Protein AF-A0A957EAT5-F1 (afdb_monomer_lite)

Radius of gyration: 66.75 Å; chains: 1; bounding box: 142×29×190 Å

pLDDT: mean 85.0, std 12.87, range [43.09, 97.81]

Structure (mmCIF, N/CA/C/O backbone):
data_AF-A0A957EAT5-F1
#
_entry.id   AF-A0A957EAT5-F1
#
loop_
_atom_site.group_PDB
_atom_site.id
_atom_site.type_symbol
_atom_site.label_atom_id
_atom_site.label_alt_id
_atom_site.label_comp_id
_atom_site.label_asym_id
_atom_site.label_entity_id
_atom_site.label_seq_id
_atom_site.pdbx_PDB_ins_code
_atom_site.Cartn_x
_atom_site.Cartn_y
_atom_site.Cartn_z
_atom_site.occupancy
_atom_site.B_iso_or_equiv
_atom_site.auth_seq_id
_atom_site.auth_comp_id
_atom_site.auth_asym_id
_atom_site.auth_atom_id
_atom_site.pdbx_PDB_model_num
ATOM 1 N N . ALA A 1 1 ? -13.184 10.583 6.176 1.00 50.91 1 ALA A N 1
ATOM 2 C CA . ALA A 1 1 ? -14.150 9.581 6.669 1.00 50.91 1 ALA A CA 1
ATOM 3 C C . ALA A 1 1 ? -13.451 8.361 7.277 1.00 50.91 1 ALA A C 1
ATOM 5 O O . ALA A 1 1 ? -13.970 7.839 8.249 1.00 50.91 1 ALA A O 1
ATOM 6 N N . SER A 1 2 ? -12.285 7.921 6.774 1.00 58.91 2 SER A N 1
ATOM 7 C CA . SER A 1 2 ? -11.583 6.717 7.265 1.00 58.91 2 SER A CA 1
ATOM 8 C C . SER A 1 2 ? -11.061 6.817 8.706 1.00 58.91 2 SER A C 1
ATOM 10 O O . SER A 1 2 ? -11.237 5.872 9.465 1.00 58.91 2 SER A O 1
ATOM 12 N N . THR A 1 3 ? -10.557 7.980 9.132 1.00 63.91 3 THR A N 1
ATOM 13 C CA . THR A 1 3 ? -10.068 8.183 10.513 1.00 63.91 3 THR A CA 1
ATOM 14 C C . THR A 1 3 ? -11.179 8.258 11.563 1.00 63.91 3 THR A C 1
ATOM 16 O O . THR A 1 3 ? -10.95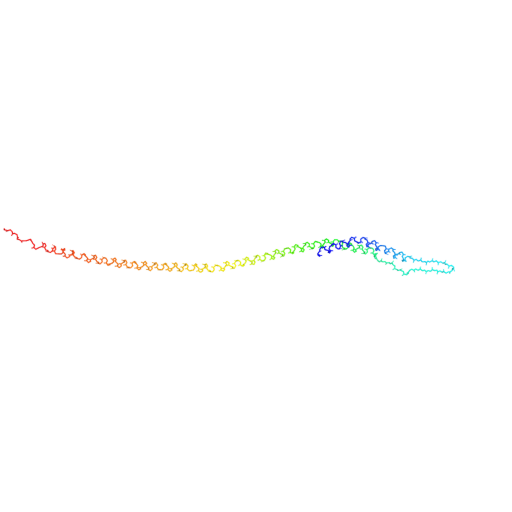0 8.009 12.739 1.00 63.91 3 THR A O 1
ATOM 19 N N . GLN A 1 4 ? -12.413 8.564 11.152 1.00 81.19 4 GLN A N 1
ATOM 20 C CA . GLN A 1 4 ? -13.515 8.816 12.087 1.00 81.19 4 GLN A CA 1
ATOM 21 C C . GLN A 1 4 ? -13.991 7.547 12.795 1.00 81.19 4 GLN A C 1
ATOM 23 O O . GLN A 1 4 ? -14.514 7.640 13.901 1.00 81.19 4 GLN A O 1
ATOM 28 N N . VAL A 1 5 ? -13.834 6.373 12.177 1.00 87.69 5 VAL A N 1
ATOM 29 C CA . VAL A 1 5 ? -14.325 5.109 12.743 1.00 87.69 5 VAL A CA 1
ATOM 30 C C . VAL A 1 5 ? -13.460 4.645 13.925 1.00 87.69 5 VAL A C 1
ATOM 32 O O . VAL A 1 5 ? -14.041 4.443 14.993 1.00 87.69 5 VAL A O 1
ATOM 35 N N . PRO A 1 6 ? -12.116 4.540 13.810 1.00 89.94 6 PRO A N 1
ATOM 36 C CA . PRO A 1 6 ? -11.252 4.264 14.961 1.00 89.94 6 PRO A CA 1
ATOM 37 C C . PRO A 1 6 ? -11.458 5.252 16.114 1.00 89.94 6 PRO A C 1
ATOM 39 O O . PRO A 1 6 ? -11.622 4.833 17.255 1.00 89.94 6 PRO A O 1
ATOM 42 N N . ASP A 1 7 ? -11.534 6.549 15.809 1.00 91.81 7 ASP A N 1
ATOM 43 C CA . ASP A 1 7 ? -11.658 7.601 16.825 1.00 91.81 7 ASP A CA 1
ATOM 44 C C . ASP A 1 7 ? -13.028 7.569 17.531 1.00 91.81 7 ASP A C 1
ATOM 46 O O . ASP A 1 7 ? -13.130 7.792 18.741 1.00 91.81 7 ASP A O 1
ATOM 50 N N . SER A 1 8 ? -14.098 7.239 16.799 1.00 91.31 8 SER A N 1
ATOM 51 C CA . SER A 1 8 ? -15.430 7.045 17.389 1.00 91.31 8 SER A CA 1
ATOM 52 C C . SER A 1 8 ? -15.466 5.817 18.297 1.00 91.31 8 SER A C 1
ATOM 54 O O . SER A 1 8 ? -16.044 5.876 19.378 1.00 91.31 8 SER A O 1
ATOM 56 N N . LEU A 1 9 ? -14.829 4.713 17.890 1.00 90.25 9 LEU A N 1
ATOM 57 C CA . LEU A 1 9 ? -14.715 3.506 18.715 1.00 90.25 9 LEU A CA 1
ATOM 58 C C . LEU A 1 9 ? -13.910 3.764 19.990 1.00 90.25 9 LEU A C 1
ATOM 60 O O . LEU A 1 9 ? -14.307 3.300 21.052 1.00 90.25 9 LEU A O 1
ATOM 64 N N . GLU A 1 10 ? -12.832 4.540 19.909 1.00 91.31 10 GLU A N 1
ATOM 65 C CA . GLU A 1 10 ? -12.035 4.935 21.072 1.00 91.31 10 GLU A CA 1
ATOM 66 C C . GLU A 1 10 ? -12.831 5.836 22.030 1.00 91.31 10 GLU A C 1
ATOM 68 O O . GLU A 1 10 ? -12.801 5.644 23.243 1.00 91.31 10 GLU A O 1
ATOM 73 N N . THR A 1 11 ? -13.635 6.754 21.489 1.00 92.88 11 THR A N 1
ATOM 74 C CA . THR A 1 11 ? -14.557 7.576 22.291 1.00 92.88 11 THR A CA 1
ATOM 75 C C . THR A 1 11 ? -15.590 6.713 23.020 1.00 92.88 11 THR A C 1
ATOM 77 O O . THR A 1 11 ? -15.883 6.943 24.192 1.00 92.88 11 THR A O 1
ATOM 80 N N . ILE A 1 12 ? -16.130 5.691 22.350 1.00 91.00 12 ILE A N 1
ATOM 81 C CA . ILE A 1 12 ? -17.057 4.739 22.972 1.00 91.00 12 ILE A CA 1
ATOM 82 C C . ILE A 1 12 ? -16.325 3.903 24.037 1.00 91.00 12 ILE A C 1
ATOM 84 O O . ILE A 1 12 ? -16.860 3.740 25.130 1.00 91.00 12 ILE A O 1
ATOM 88 N N . GLN A 1 13 ? -15.092 3.445 23.779 1.00 91.25 13 GLN A N 1
ATOM 89 C CA . GLN A 1 13 ? -14.245 2.735 24.756 1.00 91.25 13 GLN A CA 1
ATOM 90 C C . GLN A 1 13 ? -14.019 3.542 26.030 1.00 91.25 13 GLN A C 1
ATOM 92 O O . GLN A 1 13 ? -14.169 3.020 27.131 1.00 91.25 13 GLN A O 1
ATOM 97 N N . GLN A 1 14 ? -13.751 4.837 25.895 1.00 93.06 14 GLN A N 1
ATOM 98 C CA . GLN A 1 14 ? -13.593 5.734 27.038 1.00 93.06 14 GLN A CA 1
ATOM 99 C C . GLN A 1 14 ? -14.880 5.888 27.865 1.00 93.06 14 GLN A C 1
ATOM 101 O O . GLN A 1 14 ? -14.805 6.214 29.049 1.00 93.06 14 GLN A O 1
ATOM 106 N N . ALA A 1 15 ? -16.052 5.633 27.276 1.00 94.44 15 ALA A N 1
ATOM 107 C CA . ALA A 1 15 ? -17.332 5.680 27.975 1.00 94.44 15 ALA A CA 1
ATOM 108 C C . ALA A 1 15 ? -17.686 4.369 28.706 1.00 94.44 15 ALA A C 1
ATOM 110 O O . ALA A 1 15 ? -18.513 4.405 29.620 1.00 94.44 15 ALA A O 1
ATOM 111 N N . PHE A 1 16 ? -17.067 3.229 28.365 1.00 94.19 16 PHE A N 1
ATOM 112 C CA . PHE A 1 16 ? -17.391 1.929 28.975 1.00 94.19 16 PHE A CA 1
ATOM 113 C C . PHE A 1 16 ? -17.262 1.893 30.499 1.00 94.19 16 PHE A C 1
ATOM 115 O O . PHE A 1 16 ? -18.202 1.417 31.128 1.00 94.19 16 PHE A O 1
ATOM 122 N N . PRO A 1 17 ? -16.211 2.455 31.127 1.00 93.81 17 PRO A N 1
ATOM 123 C CA . PRO A 1 17 ? -16.122 2.478 32.587 1.00 93.81 17 PRO A CA 1
ATOM 124 C C . PRO A 1 17 ? -17.298 3.204 33.254 1.00 93.81 17 PRO A C 1
ATOM 126 O O . PRO A 1 17 ? -17.720 2.846 34.349 1.00 93.81 17 PRO A O 1
ATOM 129 N N . SER A 1 18 ? -17.849 4.238 32.606 1.00 96.06 18 SER A N 1
ATOM 130 C CA . SER A 1 18 ? -19.054 4.918 33.096 1.00 96.06 18 SER A CA 1
ATOM 131 C C . SER A 1 18 ? -20.313 4.079 32.877 1.00 96.06 18 SER A C 1
ATOM 133 O O . SER A 1 18 ? -21.189 4.066 33.738 1.00 96.06 18 SER A O 1
ATOM 135 N N . LEU A 1 19 ? -20.408 3.365 31.753 1.00 95.75 19 LEU A N 1
ATOM 136 C CA . LEU A 1 19 ? -21.523 2.456 31.475 1.00 95.75 19 LEU A CA 1
ATOM 137 C C . LEU A 1 19 ? -21.540 1.262 32.440 1.00 95.75 19 LEU A C 1
ATOM 139 O O . LEU A 1 19 ? -22.608 0.922 32.938 1.00 95.75 19 LEU A O 1
ATOM 143 N N . GLU A 1 20 ? -20.378 0.686 32.753 1.00 96.44 20 GLU A N 1
ATOM 144 C CA . GLU A 1 20 ? -20.203 -0.380 33.750 1.00 96.44 20 GLU A CA 1
ATOM 145 C C . GLU A 1 20 ? -20.696 0.077 35.129 1.00 96.44 20 GLU A C 1
ATOM 147 O O . GLU A 1 20 ? -21.504 -0.598 35.761 1.00 96.44 20 GLU A O 1
ATOM 152 N N . GLN A 1 21 ? -20.303 1.279 35.568 1.00 96.31 21 GLN A N 1
ATOM 153 C CA . GLN A 1 21 ? -20.770 1.845 36.840 1.00 96.31 21 GLN A CA 1
ATOM 154 C C . GLN A 1 21 ? -22.291 2.025 36.879 1.00 96.31 21 GLN A C 1
ATOM 156 O O . GLN A 1 21 ? -22.931 1.701 37.880 1.00 96.31 21 GLN A O 1
ATOM 161 N N . VAL A 1 22 ? -22.884 2.543 35.800 1.00 97.44 22 VAL A N 1
ATOM 162 C CA . VAL A 1 22 ? -24.342 2.711 35.704 1.00 97.44 22 VAL A CA 1
ATOM 163 C C . VAL A 1 22 ? -25.045 1.355 35.738 1.00 97.44 22 VAL A C 1
ATOM 165 O O . VAL A 1 22 ? -26.044 1.209 36.442 1.00 97.44 22 VAL A O 1
ATOM 168 N N . ALA A 1 23 ? -24.514 0.364 35.026 1.00 96.94 23 ALA A N 1
ATOM 169 C CA . ALA A 1 23 ? -25.029 -0.996 35.041 1.00 96.94 23 ALA A CA 1
ATOM 170 C C . ALA A 1 23 ? -24.984 -1.604 36.454 1.00 96.94 23 ALA A C 1
ATOM 172 O O . ALA A 1 23 ? -26.001 -2.113 36.921 1.00 96.94 23 ALA A O 1
ATOM 173 N N . GLY A 1 24 ? -23.892 -1.407 37.198 1.00 97.12 24 GLY A N 1
ATOM 174 C CA . GLY A 1 24 ? -23.764 -1.912 38.570 1.00 97.12 24 GLY A CA 1
ATOM 175 C C . GLY A 1 24 ? -24.736 -1.249 39.552 1.00 97.12 24 GLY A C 1
ATOM 176 O O . GLY A 1 24 ? -25.254 -1.890 40.473 1.00 97.12 24 GLY A O 1
ATOM 177 N N . VAL A 1 25 ? -25.060 0.033 39.340 1.00 97.62 25 VAL A N 1
ATOM 178 C CA . VAL A 1 25 ? -26.125 0.722 40.093 1.00 97.62 25 VAL A CA 1
ATOM 179 C C . VAL A 1 25 ? -27.496 0.117 39.782 1.00 97.62 25 VAL A C 1
ATOM 181 O O . VAL A 1 25 ? -28.313 -0.033 40.695 1.00 97.62 25 VAL A O 1
ATOM 184 N N . ILE A 1 26 ? -27.759 -0.252 38.525 1.00 96.81 26 ILE A N 1
ATOM 185 C CA . ILE A 1 26 ? -29.004 -0.923 38.125 1.00 96.81 26 ILE A CA 1
ATOM 186 C C . ILE A 1 26 ? -29.096 -2.301 38.788 1.00 96.81 26 ILE A C 1
ATOM 188 O O . ILE A 1 26 ? -30.105 -2.570 39.440 1.00 96.81 26 ILE A O 1
ATOM 192 N N . ASP A 1 27 ? -28.043 -3.120 38.717 1.00 96.94 27 ASP A N 1
ATOM 193 C CA . ASP A 1 27 ? -27.965 -4.430 39.382 1.00 96.94 27 ASP A CA 1
ATOM 194 C C . ASP A 1 27 ? -28.244 -4.320 40.885 1.00 96.94 27 ASP A C 1
ATOM 196 O O . ASP A 1 27 ? -29.085 -5.034 41.441 1.00 96.94 27 ASP A O 1
ATOM 200 N N . SER A 1 28 ? -27.585 -3.366 41.545 1.00 96.44 28 SER A N 1
ATOM 201 C CA . SER A 1 28 ? -27.752 -3.111 42.979 1.00 96.44 28 SER A CA 1
ATOM 202 C C . SER A 1 28 ? -29.178 -2.675 43.320 1.00 96.44 28 SER A C 1
ATOM 204 O O . SER A 1 28 ? -29.745 -3.098 44.332 1.00 96.44 28 SER A O 1
ATOM 206 N N . THR A 1 29 ? -29.784 -1.842 42.469 1.00 96.25 29 THR A N 1
ATOM 207 C CA . THR A 1 29 ? -31.158 -1.364 42.652 1.00 96.25 29 THR A CA 1
ATOM 208 C C . THR A 1 29 ? -32.150 -2.508 42.485 1.00 96.25 29 THR A C 1
ATOM 210 O O . THR A 1 29 ? -32.980 -2.715 43.366 1.00 96.25 29 THR A O 1
ATOM 213 N N . LEU A 1 30 ? -32.045 -3.290 41.410 1.00 95.69 30 LEU A N 1
ATOM 214 C CA . LEU A 1 30 ? -32.929 -4.429 41.157 1.00 95.69 30 LEU A CA 1
ATOM 215 C C . LEU A 1 30 ? -32.799 -5.495 42.246 1.00 95.69 30 LEU A C 1
ATOM 217 O O . LEU A 1 30 ? -33.813 -5.986 42.733 1.00 95.69 30 LEU A O 1
ATOM 221 N N . THR A 1 31 ? -31.581 -5.760 42.723 1.00 95.69 31 THR A N 1
ATOM 222 C CA . THR A 1 31 ? -31.334 -6.654 43.864 1.00 95.69 31 THR A CA 1
ATOM 223 C C . THR A 1 31 ? -31.982 -6.131 45.148 1.00 95.69 31 THR A C 1
ATOM 225 O O . THR A 1 31 ? -32.616 -6.881 45.889 1.00 95.69 31 THR A O 1
ATOM 228 N N . THR A 1 32 ? -31.867 -4.830 45.425 1.00 95.12 32 THR A N 1
ATOM 229 C CA . THR A 1 32 ? -32.490 -4.211 46.607 1.00 95.12 32 THR A CA 1
ATOM 230 C C . THR A 1 32 ? -34.014 -4.283 46.534 1.00 95.12 32 THR A C 1
ATOM 232 O O . THR A 1 32 ? -34.664 -4.618 47.523 1.00 95.12 32 THR A O 1
ATOM 235 N N . LEU A 1 33 ? -34.588 -4.007 45.362 1.00 94.31 33 LEU A N 1
ATOM 236 C CA . LEU A 1 33 ? -36.030 -4.068 45.142 1.00 94.31 33 LEU A CA 1
ATOM 237 C C . LEU A 1 33 ? -36.562 -5.513 45.192 1.00 94.31 33 LEU A C 1
ATOM 239 O O . LEU A 1 33 ? -37.618 -5.738 45.774 1.00 94.31 33 LEU A O 1
ATOM 243 N N . ASN A 1 34 ? -35.818 -6.493 44.670 1.00 94.56 34 ASN A N 1
ATOM 244 C CA . ASN A 1 34 ? -36.113 -7.929 44.798 1.00 94.56 34 ASN A CA 1
ATOM 245 C C . ASN A 1 34 ? -36.154 -8.384 46.271 1.00 94.56 34 ASN A C 1
ATOM 247 O O . ASN A 1 34 ? -36.974 -9.207 46.677 1.00 94.56 34 ASN A O 1
ATOM 251 N N . ASN A 1 35 ? -35.284 -7.808 47.103 1.00 93.00 35 ASN A N 1
ATOM 252 C CA . ASN A 1 35 ? -35.214 -8.111 48.531 1.00 93.00 35 ASN A CA 1
ATOM 253 C C . ASN A 1 35 ? -36.249 -7.356 49.381 1.00 93.00 35 ASN A C 1
ATOM 255 O O . ASN A 1 35 ? -36.385 -7.654 50.570 1.00 93.00 35 ASN A O 1
ATOM 259 N N . PHE A 1 36 ? -36.993 -6.403 48.811 1.00 94.00 36 PHE A N 1
ATOM 260 C CA . PHE A 1 36 ? -38.017 -5.667 49.545 1.00 94.00 36 PHE A CA 1
ATOM 261 C C . PHE A 1 36 ? -39.194 -6.579 49.898 1.00 94.00 36 PHE A C 1
ATOM 263 O O . PHE A 1 36 ? -39.941 -7.030 49.027 1.00 94.00 36 PHE A O 1
ATOM 270 N N . ARG A 1 37 ? -39.386 -6.816 51.197 1.00 92.06 37 ARG A N 1
ATOM 271 C CA . ARG A 1 37 ? -40.519 -7.566 51.743 1.00 92.06 37 ARG A CA 1
ATOM 272 C C . ARG A 1 37 ? -41.016 -6.903 53.022 1.00 92.06 37 ARG A C 1
ATOM 274 O O . ARG A 1 37 ? -40.221 -6.530 53.881 1.00 92.06 37 ARG A O 1
ATOM 281 N N . ILE A 1 38 ? -42.332 -6.780 53.147 1.00 89.31 38 ILE A N 1
ATOM 282 C CA . ILE A 1 38 ? -43.033 -6.396 54.372 1.00 89.31 38 ILE A CA 1
ATOM 283 C C . ILE A 1 38 ? -43.696 -7.664 54.908 1.00 89.31 38 ILE A C 1
ATOM 285 O O . ILE A 1 38 ? -44.529 -8.248 54.215 1.00 89.31 38 ILE A O 1
ATOM 289 N N . ASP A 1 39 ? -43.328 -8.086 56.117 1.00 91.38 39 ASP A N 1
ATOM 290 C CA . ASP A 1 39 ? -43.975 -9.182 56.851 1.00 91.38 39 ASP A CA 1
ATOM 291 C C . ASP A 1 39 ? -44.225 -8.712 58.287 1.00 91.38 39 ASP A C 1
ATOM 293 O O . ASP A 1 39 ? -43.368 -8.832 59.159 1.00 91.38 39 ASP A O 1
ATOM 297 N N . GLU A 1 40 ? -45.378 -8.080 58.499 1.00 89.25 40 GLU A N 1
ATOM 298 C CA . GLU A 1 40 ? -45.730 -7.437 59.766 1.00 89.25 40 GLU A CA 1
ATOM 299 C C . GLU A 1 40 ? -47.115 -7.890 60.234 1.00 89.25 40 GLU A C 1
ATOM 301 O O . GLU A 1 40 ? -48.047 -8.041 59.438 1.00 89.25 40 GLU A O 1
ATOM 306 N N . ASN A 1 41 ? -47.276 -8.074 61.546 1.00 88.69 41 ASN A N 1
ATOM 307 C CA . ASN A 1 41 ? -48.578 -8.340 62.158 1.00 88.69 41 ASN A CA 1
ATOM 308 C C . ASN A 1 41 ? -49.071 -7.086 62.877 1.00 88.69 41 ASN A C 1
ATOM 310 O O . ASN A 1 41 ? -48.501 -6.670 63.887 1.00 88.69 41 ASN A O 1
ATOM 314 N N . ILE A 1 42 ? -50.152 -6.495 62.371 1.00 86.69 42 ILE A N 1
ATOM 315 C CA . ILE A 1 42 ? -50.737 -5.278 62.930 1.00 86.69 42 ILE A CA 1
ATOM 316 C C . ILE A 1 42 ? -52.208 -5.544 63.243 1.00 86.69 42 ILE A C 1
ATOM 318 O O . ILE A 1 42 ? -52.987 -5.907 62.365 1.00 86.69 42 ILE A O 1
ATOM 322 N N . LEU A 1 43 ? -52.603 -5.345 64.507 1.00 85.12 43 LEU A N 1
ATOM 323 C CA . LEU A 1 43 ? -53.990 -5.495 64.981 1.00 85.12 43 LEU A CA 1
ATOM 324 C C . LEU A 1 43 ? -54.618 -6.873 64.664 1.00 85.12 43 LEU A C 1
ATOM 326 O O . LEU A 1 43 ? -55.826 -6.977 64.465 1.00 85.12 43 LEU A O 1
ATOM 330 N N . GLY A 1 44 ? -53.808 -7.937 64.621 1.00 85.81 44 GLY A N 1
ATOM 331 C CA . GLY A 1 44 ? -54.262 -9.297 64.308 1.00 85.81 44 GLY A CA 1
ATOM 332 C C . GLY A 1 44 ? -54.366 -9.606 62.810 1.00 85.81 44 GLY A C 1
ATOM 333 O O . GLY A 1 44 ? -54.766 -10.712 62.450 1.00 85.81 44 GLY A O 1
ATOM 334 N N . LEU A 1 45 ? -53.985 -8.667 61.938 1.00 86.12 45 LEU A N 1
ATOM 335 C CA . LEU A 1 45 ? -53.869 -8.867 60.496 1.00 86.12 45 LEU A CA 1
ATOM 336 C C . LEU A 1 45 ? -52.395 -9.096 60.135 1.00 86.12 45 LEU A C 1
ATOM 338 O O . LEU A 1 45 ? -51.543 -8.266 60.447 1.00 86.12 45 LEU A O 1
ATOM 342 N N . ASN A 1 46 ? -52.100 -10.212 59.464 1.00 89.12 46 ASN A N 1
ATOM 343 C CA . ASN A 1 46 ? -50.780 -10.462 58.879 1.00 89.12 46 ASN A CA 1
ATOM 344 C C . ASN A 1 46 ? -50.708 -9.775 57.511 1.00 89.12 46 ASN A C 1
ATOM 346 O O . ASN A 1 46 ? -51.385 -10.202 56.573 1.00 89.12 46 ASN A O 1
ATOM 350 N N . LEU A 1 47 ? -49.895 -8.727 57.399 1.00 87.62 47 LEU A N 1
ATOM 351 C CA . LEU A 1 47 ? -49.606 -8.050 56.142 1.00 87.62 47 LEU A CA 1
ATOM 352 C C . LEU A 1 47 ? -48.327 -8.641 55.549 1.00 87.62 47 LEU A C 1
ATOM 354 O O . LEU A 1 47 ? -47.244 -8.451 56.097 1.00 87.62 47 LEU A O 1
ATOM 358 N N . LYS A 1 48 ? -48.471 -9.336 54.418 1.00 90.44 48 LYS A N 1
ATOM 359 C CA . LYS A 1 48 ? -47.356 -9.839 53.614 1.00 90.44 48 LYS A CA 1
ATOM 360 C C . LYS A 1 48 ? -47.393 -9.185 52.246 1.00 90.44 48 LYS A C 1
ATOM 362 O O . LYS A 1 48 ? -48.369 -9.360 51.518 1.00 90.44 48 LYS A O 1
ATOM 367 N N . TYR A 1 49 ? -46.363 -8.418 51.926 1.00 89.88 49 TYR A N 1
ATOM 368 C CA . TYR A 1 49 ? -46.261 -7.706 50.660 1.00 89.88 49 TYR A CA 1
ATOM 369 C C . TYR A 1 49 ? -44.820 -7.710 50.156 1.00 89.88 49 TYR A C 1
ATOM 371 O O . TYR A 1 49 ? -43.890 -7.467 50.923 1.00 89.88 49 TYR A O 1
ATOM 379 N N . ASP A 1 50 ? -44.648 -7.948 48.864 1.00 91.94 50 ASP A N 1
ATOM 380 C CA . ASP A 1 50 ? -43.397 -7.772 48.135 1.00 91.94 50 ASP A CA 1
ATOM 381 C C . ASP A 1 50 ? -43.666 -6.992 46.838 1.00 91.94 50 ASP A C 1
ATOM 383 O O . ASP A 1 50 ? -44.809 -6.653 46.524 1.00 91.94 50 ASP A O 1
ATOM 387 N N . LEU A 1 51 ? -42.608 -6.638 46.108 1.00 91.00 51 LEU A N 1
ATOM 388 C CA . LEU A 1 51 ? -42.731 -5.884 44.856 1.00 91.00 51 LEU A CA 1
ATOM 389 C C . LEU A 1 51 ? -42.985 -6.772 43.628 1.00 91.00 51 LEU A C 1
ATOM 391 O O . LEU A 1 51 ? -43.065 -6.241 42.522 1.00 91.00 51 LEU A O 1
ATOM 395 N N . GLY A 1 52 ? -43.084 -8.098 43.790 1.00 89.81 52 GLY A N 1
ATOM 396 C CA . GLY A 1 52 ? -43.203 -9.046 42.677 1.00 89.81 52 GLY A CA 1
ATOM 397 C C . GLY A 1 52 ? -42.022 -9.035 41.698 1.00 89.81 52 GLY A C 1
ATOM 398 O O . GLY A 1 52 ? -42.172 -9.466 40.557 1.00 89.81 52 GLY A O 1
ATOM 399 N N . ILE A 1 53 ? -40.871 -8.502 42.111 1.00 91.75 53 ILE A N 1
ATOM 400 C CA . ILE A 1 53 ? -39.634 -8.508 41.326 1.00 91.75 53 ILE A CA 1
ATOM 401 C C . ILE A 1 53 ? -38.937 -9.839 41.583 1.00 91.75 53 ILE A C 1
ATOM 403 O O . ILE A 1 53 ? -38.853 -10.260 42.732 1.00 91.75 53 ILE A O 1
ATOM 407 N N . ASP A 1 54 ? -38.451 -10.469 40.518 1.00 93.31 54 ASP A N 1
ATOM 408 C CA . ASP A 1 54 ? -37.637 -11.681 40.566 1.00 93.31 54 ASP A CA 1
ATOM 409 C C . ASP A 1 54 ? -36.343 -11.399 39.800 1.00 93.31 54 ASP A C 1
ATOM 411 O O . ASP A 1 54 ? -36.294 -11.472 38.571 1.00 93.31 54 ASP A O 1
ATOM 415 N N . TYR A 1 55 ? -35.336 -10.914 40.529 1.00 93.06 55 TYR A N 1
ATOM 416 C CA . TYR A 1 55 ? -34.040 -10.551 39.963 1.00 93.06 55 TYR A CA 1
ATOM 417 C C . TYR A 1 55 ? -32.972 -11.552 40.396 1.00 93.06 55 TYR A C 1
ATOM 419 O O . TYR A 1 55 ? -32.466 -11.465 41.516 1.00 93.06 55 TYR A O 1
ATOM 427 N N . ASP A 1 56 ? -32.644 -12.478 39.496 1.00 95.56 56 ASP A N 1
ATOM 428 C CA . ASP A 1 56 ? -31.604 -13.501 39.661 1.00 95.56 56 ASP A CA 1
ATOM 429 C C . ASP A 1 56 ? -30.866 -13.708 38.322 1.00 95.56 56 ASP A C 1
ATOM 431 O O . ASP A 1 56 ? -31.140 -14.662 37.587 1.00 95.56 56 ASP A O 1
ATOM 435 N N . PRO A 1 57 ? -30.022 -12.747 37.901 1.00 94.69 57 PRO A N 1
ATOM 436 C CA . PRO A 1 57 ? -29.315 -12.854 36.633 1.00 94.69 57 PRO A CA 1
ATOM 437 C C . PRO A 1 57 ? -28.194 -13.902 36.713 1.00 94.69 57 PRO A C 1
ATOM 439 O O . PRO A 1 57 ? -27.432 -13.936 37.676 1.00 94.69 57 PRO A O 1
ATOM 442 N N . GLU A 1 58 ? -28.027 -14.704 35.656 1.00 96.19 58 GLU A N 1
ATOM 443 C CA . GLU A 1 58 ? -26.880 -15.624 35.529 1.00 96.19 58 GLU A CA 1
ATOM 444 C C . GLU A 1 58 ? -25.548 -14.859 35.432 1.00 96.19 58 GLU A C 1
ATOM 446 O O . GLU A 1 58 ? -24.542 -15.269 36.009 1.00 96.19 58 GLU A O 1
ATOM 451 N N . VAL A 1 59 ? -25.561 -13.717 34.738 1.00 96.50 59 VAL A N 1
ATOM 452 C CA . VAL A 1 59 ? -24.443 -12.773 34.652 1.00 96.50 59 VAL A CA 1
ATOM 453 C C . VAL A 1 59 ? -24.971 -11.375 34.981 1.00 96.50 59 VAL A C 1
ATOM 455 O O . VAL A 1 59 ? -25.900 -10.920 34.307 1.00 96.50 59 VAL A O 1
ATOM 458 N N . PRO A 1 60 ? -24.407 -10.685 35.987 1.00 96.38 60 PRO A N 1
ATOM 459 C CA . PRO A 1 60 ? -24.739 -9.295 36.287 1.00 96.38 60 PRO A CA 1
ATOM 460 C C . PRO A 1 60 ? -24.602 -8.369 35.067 1.00 96.38 60 PRO A C 1
ATOM 462 O O . PRO A 1 60 ? -23.788 -8.603 34.161 1.00 96.38 60 PRO A O 1
ATOM 465 N N . PHE A 1 61 ? -25.421 -7.319 35.010 1.00 95.75 61 PHE A N 1
ATOM 466 C CA . PHE A 1 61 ? -25.430 -6.415 33.863 1.00 95.75 61 PHE A CA 1
ATOM 467 C C . PHE A 1 61 ? -24.109 -5.642 33.740 1.00 95.75 61 PHE A C 1
ATOM 469 O O . PHE A 1 61 ? -23.601 -5.484 32.629 1.00 95.75 61 PHE A O 1
ATOM 476 N N . ASP A 1 62 ? -23.514 -5.221 34.857 1.00 96.31 62 ASP A N 1
ATOM 477 C CA . ASP A 1 62 ? -22.186 -4.593 34.884 1.00 96.31 62 ASP A CA 1
ATOM 478 C C . ASP A 1 62 ? -21.094 -5.478 34.277 1.00 96.31 62 ASP A C 1
ATOM 480 O O . ASP A 1 62 ? -20.333 -5.020 33.421 1.00 96.31 62 ASP A O 1
ATOM 484 N N . GLN A 1 63 ? -21.080 -6.763 34.628 1.00 96.75 63 GLN A N 1
ATOM 485 C CA . GLN A 1 63 ? -20.146 -7.742 34.089 1.00 96.75 63 GLN A CA 1
ATOM 486 C C . GLN A 1 63 ? -20.336 -7.927 32.576 1.00 96.75 63 GLN A C 1
ATOM 488 O O . GLN A 1 63 ? -19.358 -7.953 31.832 1.00 96.75 63 GLN A O 1
ATOM 493 N N . SER A 1 64 ? -21.583 -7.957 32.098 1.00 96.19 64 SER A N 1
ATOM 494 C CA . SER A 1 64 ? -21.877 -8.029 30.658 1.00 96.19 64 SER A CA 1
ATOM 495 C C . SER A 1 64 ? -21.367 -6.794 29.898 1.00 96.19 64 SER A C 1
ATOM 497 O O . SER A 1 64 ? -20.845 -6.903 28.787 1.00 96.19 64 SER A O 1
ATOM 499 N N . VAL A 1 65 ? -21.502 -5.601 30.489 1.00 95.69 65 VAL A N 1
ATOM 500 C CA . VAL A 1 65 ? -20.995 -4.347 29.906 1.00 95.69 65 VAL A CA 1
ATOM 501 C C . VAL A 1 65 ? -19.470 -4.324 29.892 1.00 95.69 65 VAL A C 1
ATOM 503 O O . VAL A 1 65 ? -18.874 -3.894 28.902 1.00 95.69 65 VAL A O 1
ATOM 506 N N . LYS A 1 66 ? -18.835 -4.812 30.956 1.00 95.19 66 LYS A N 1
ATOM 507 C CA . LYS A 1 66 ? -17.382 -4.930 31.044 1.00 95.19 66 LYS A CA 1
ATOM 508 C C . LYS A 1 66 ? -16.821 -5.862 29.969 1.00 95.19 66 LYS A C 1
ATOM 510 O O . LYS A 1 66 ? -15.921 -5.459 29.238 1.00 95.19 66 LYS A O 1
ATOM 515 N N . GLU A 1 67 ? -17.393 -7.056 29.817 1.00 95.50 67 GLU A N 1
ATOM 516 C CA . GLU A 1 67 ? -16.985 -8.024 28.787 1.00 95.50 67 GLU A CA 1
ATOM 517 C C . GLU A 1 67 ? -17.134 -7.454 27.372 1.00 95.50 67 GLU A C 1
ATOM 519 O O . GLU A 1 67 ? -16.277 -7.662 26.511 1.00 95.50 67 GLU A O 1
ATOM 524 N N . LEU A 1 68 ? -18.193 -6.674 27.129 1.00 93.75 68 LEU A N 1
ATOM 525 C CA . LEU A 1 68 ? -18.360 -5.962 25.865 1.00 93.75 68 LEU A CA 1
ATOM 526 C C . LEU A 1 68 ? -17.257 -4.913 25.647 1.00 93.75 68 LEU A C 1
ATOM 528 O O . LEU A 1 68 ? -16.758 -4.787 24.531 1.00 93.75 68 LEU A O 1
ATOM 532 N N . GLY A 1 69 ? -16.873 -4.172 26.689 1.00 92.88 69 GLY A N 1
ATOM 533 C CA . GLY A 1 69 ? -15.788 -3.191 26.627 1.00 92.88 69 GLY A CA 1
ATOM 534 C C . GLY A 1 69 ? -14.438 -3.835 26.311 1.00 92.88 69 GLY A C 1
ATOM 535 O O . GLY A 1 69 ? -13.743 -3.386 25.400 1.00 92.88 69 GLY A O 1
ATOM 536 N N . GLU A 1 70 ? -14.112 -4.929 27.001 1.00 93.75 70 GLU A N 1
ATOM 537 C CA . GLU A 1 70 ? -12.904 -5.733 26.766 1.00 93.75 70 GLU A CA 1
ATOM 538 C C . GLU A 1 70 ? -12.877 -6.307 25.340 1.00 93.75 70 GLU A C 1
ATOM 540 O O . GLU A 1 70 ? -11.850 -6.268 24.667 1.00 93.75 70 GLU A O 1
ATOM 545 N N . GLY A 1 71 ? -14.021 -6.764 24.819 1.00 92.00 71 GLY A N 1
ATOM 546 C CA . GLY A 1 71 ? -14.129 -7.273 23.448 1.00 92.00 71 GLY A CA 1
ATOM 547 C C . GLY A 1 71 ? -13.871 -6.228 22.356 1.00 92.00 71 GLY A C 1
ATOM 548 O O . GLY A 1 71 ? -13.585 -6.588 21.211 1.00 92.00 71 GLY A O 1
ATOM 549 N N . LEU A 1 72 ? -13.965 -4.938 22.685 1.00 91.50 72 LEU A N 1
ATOM 550 C CA . LEU A 1 72 ? -13.668 -3.844 21.761 1.00 91.50 72 LEU A CA 1
ATOM 551 C C . LEU A 1 72 ? -12.224 -3.340 21.880 1.00 91.50 72 LEU A C 1
ATOM 553 O O . LEU A 1 72 ? -11.769 -2.594 21.005 1.00 91.50 72 LEU A O 1
ATOM 557 N N . GLU A 1 73 ? -11.494 -3.736 22.922 1.00 91.06 73 GLU A N 1
ATOM 558 C CA . GLU A 1 73 ? -10.111 -3.327 23.140 1.00 91.06 73 GLU A CA 1
ATOM 559 C C . GLU A 1 73 ? -9.229 -3.713 21.938 1.00 91.06 73 GLU A C 1
ATOM 561 O O . GLU A 1 73 ? -9.328 -4.797 21.363 1.00 91.06 73 GLU A O 1
ATOM 566 N N . GLY A 1 74 ? -8.387 -2.783 21.482 1.00 90.81 74 GLY A N 1
ATOM 567 C CA . GLY A 1 74 ? -7.483 -3.013 20.348 1.00 90.81 74 GLY A CA 1
ATOM 568 C C . GLY A 1 74 ? -8.130 -3.007 18.952 1.00 90.81 74 GLY A C 1
ATOM 569 O O . GLY A 1 74 ? -7.404 -2.965 17.951 1.00 90.81 74 GLY A O 1
ATOM 570 N N . LEU A 1 75 ? -9.465 -2.962 18.831 1.00 93.81 75 LEU A N 1
ATOM 571 C CA . LEU A 1 75 ? -10.129 -2.772 17.532 1.00 93.81 75 LEU A CA 1
ATOM 572 C C . LEU A 1 75 ? -9.753 -1.446 16.843 1.00 93.81 75 LEU A C 1
ATOM 574 O O . LEU A 1 75 ? -9.450 -1.494 15.649 1.00 93.81 75 LEU A O 1
ATOM 578 N N . PRO A 1 76 ? -9.713 -0.279 17.525 1.00 92.81 76 PRO A N 1
ATOM 579 C CA . PRO A 1 76 ? -9.323 0.982 16.892 1.00 92.81 76 PRO A CA 1
ATOM 580 C C . PRO A 1 76 ? -7.936 0.908 16.251 1.00 92.81 76 PRO A C 1
ATOM 582 O O . PRO A 1 76 ? -7.752 1.341 15.114 1.00 92.81 76 PRO A O 1
ATOM 585 N N . GLU A 1 77 ? -6.976 0.296 16.943 1.00 93.06 77 GLU A N 1
ATOM 586 C CA . GLU A 1 77 ? -5.604 0.149 16.454 1.00 93.06 77 GLU A CA 1
ATOM 587 C C . GLU A 1 77 ? -5.520 -0.807 15.258 1.00 93.06 77 GLU A C 1
ATOM 589 O O . GLU A 1 77 ? -4.842 -0.529 14.264 1.00 93.06 77 GLU A O 1
ATOM 594 N N . SER A 1 78 ? -6.285 -1.900 15.304 1.00 94.38 78 SER A N 1
ATOM 595 C CA . SER A 1 78 ? -6.412 -2.832 14.181 1.00 94.38 78 SER A CA 1
ATOM 596 C C . SER A 1 78 ? -6.970 -2.132 12.938 1.00 94.38 78 SER A C 1
ATOM 598 O O . SER A 1 78 ? -6.461 -2.320 11.832 1.00 94.38 78 SER A O 1
ATOM 600 N N . LEU A 1 79 ? -7.978 -1.270 13.109 1.00 93.81 79 LEU A N 1
ATOM 601 C CA . LEU A 1 79 ? -8.553 -0.486 12.016 1.00 93.81 79 LEU A CA 1
ATOM 602 C C . LEU A 1 79 ? -7.566 0.552 11.455 1.00 93.81 79 LEU A C 1
ATOM 604 O O . LEU A 1 79 ? -7.467 0.677 10.234 1.00 93.81 79 LEU A O 1
ATOM 608 N N . ARG A 1 80 ? -6.788 1.241 12.304 1.00 92.38 80 ARG A N 1
ATOM 609 C CA . ARG A 1 80 ? -5.714 2.155 11.857 1.00 92.38 80 ARG A CA 1
ATOM 610 C C . ARG A 1 80 ? -4.634 1.416 11.071 1.00 92.38 80 ARG A C 1
ATOM 612 O O . ARG A 1 80 ? -4.185 1.884 10.027 1.00 92.38 80 ARG A O 1
ATOM 619 N N . THR A 1 81 ? -4.262 0.225 11.526 1.00 94.00 81 THR A N 1
ATOM 620 C CA . THR A 1 81 ? -3.302 -0.636 10.827 1.00 94.00 81 THR A CA 1
ATOM 621 C C . THR A 1 81 ? -3.817 -1.036 9.439 1.00 94.00 81 THR A C 1
ATOM 623 O O . THR A 1 81 ? -3.083 -0.951 8.452 1.00 94.00 81 THR A O 1
ATOM 626 N N . ILE A 1 82 ? -5.094 -1.412 9.325 1.00 93.44 82 ILE A N 1
ATOM 627 C CA . ILE A 1 82 ? -5.726 -1.716 8.033 1.00 93.44 82 ILE A CA 1
ATOM 628 C C . ILE A 1 82 ? -5.724 -0.485 7.117 1.00 93.44 82 ILE A C 1
ATOM 630 O O . ILE A 1 82 ? -5.398 -0.609 5.936 1.00 93.44 82 ILE A O 1
ATOM 634 N N . GLU A 1 83 ? -6.031 0.704 7.641 1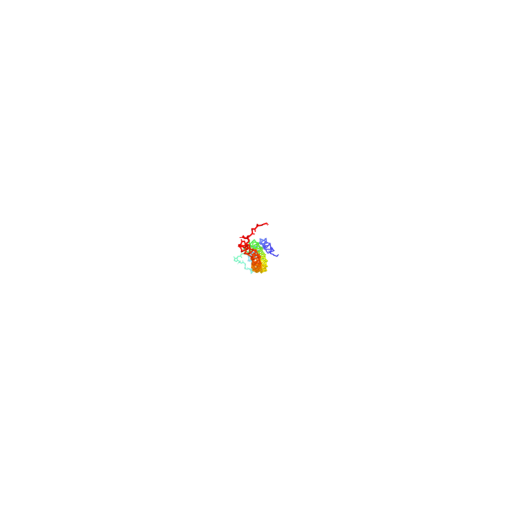.00 92.12 83 GLU A N 1
ATOM 635 C CA . GLU A 1 83 ? -5.976 1.955 6.876 1.00 92.12 83 GLU A CA 1
ATOM 636 C C . GLU A 1 83 ? -4.572 2.214 6.304 1.00 92.12 83 GLU A C 1
ATOM 638 O O . GLU A 1 83 ? -4.440 2.543 5.122 1.00 92.12 83 GLU A O 1
ATOM 643 N N . ILE A 1 84 ? -3.515 1.993 7.093 1.00 93.31 84 ILE A N 1
ATOM 644 C CA . ILE A 1 84 ? -2.125 2.107 6.628 1.00 93.31 84 ILE A CA 1
ATOM 645 C C . ILE A 1 84 ? -1.865 1.144 5.464 1.00 93.31 84 ILE A C 1
ATOM 647 O O . ILE A 1 84 ? -1.357 1.567 4.422 1.00 93.31 84 ILE A O 1
ATOM 651 N N . TYR A 1 85 ? -2.240 -0.130 5.601 1.00 94.75 85 TYR A N 1
ATOM 652 C CA . TYR A 1 85 ? -2.036 -1.119 4.539 1.00 94.75 85 TYR A CA 1
ATOM 653 C C . TYR A 1 85 ? -2.812 -0.789 3.263 1.00 94.75 85 TYR A C 1
ATOM 655 O O . TYR A 1 85 ? -2.264 -0.926 2.169 1.00 94.75 85 TYR A O 1
ATOM 663 N N . ILE A 1 86 ? -4.052 -0.309 3.384 1.00 95.00 86 ILE A N 1
ATOM 664 C CA . ILE A 1 86 ? -4.857 0.134 2.239 1.00 95.00 86 ILE A CA 1
ATOM 665 C C . ILE A 1 86 ? -4.180 1.313 1.534 1.00 95.00 86 ILE A C 1
ATOM 667 O O . ILE A 1 86 ? -4.072 1.316 0.308 1.00 95.00 86 ILE A O 1
ATOM 671 N N . ASN A 1 87 ? -3.674 2.292 2.285 1.00 95.06 87 ASN A N 1
ATOM 672 C CA . ASN A 1 87 ? -2.977 3.443 1.711 1.00 95.06 87 ASN A CA 1
ATOM 673 C C . ASN A 1 87 ? -1.688 3.032 0.983 1.00 95.06 87 ASN A C 1
ATOM 675 O O . ASN A 1 87 ? -1.432 3.498 -0.128 1.00 95.06 87 ASN A O 1
ATOM 679 N N . VAL A 1 88 ? -0.905 2.115 1.558 1.00 96.56 88 VAL A N 1
ATOM 680 C CA . VAL A 1 88 ? 0.289 1.556 0.902 1.00 96.56 88 VAL A CA 1
ATOM 681 C C . VAL A 1 88 ? -0.085 0.809 -0.379 1.00 96.56 88 VAL A C 1
ATOM 683 O O . VAL A 1 88 ? 0.538 1.026 -1.418 1.00 96.56 88 VAL A O 1
ATOM 686 N N . ALA A 1 89 ? -1.120 -0.032 -0.337 1.00 95.81 89 ALA A N 1
ATOM 687 C CA . ALA A 1 89 ? -1.593 -0.758 -1.511 1.00 95.81 89 ALA A CA 1
ATOM 688 C C . ALA A 1 89 ? -2.050 0.197 -2.626 1.00 95.81 89 ALA A C 1
ATOM 690 O O . ALA A 1 89 ? -1.661 0.013 -3.778 1.00 95.81 89 ALA A O 1
ATOM 691 N N . ASN A 1 90 ? -2.800 1.249 -2.288 1.00 96.56 90 ASN A N 1
ATOM 692 C CA . ASN A 1 90 ? -3.238 2.267 -3.245 1.00 96.56 90 ASN A CA 1
ATOM 693 C C . ASN A 1 90 ? -2.058 2.997 -3.898 1.00 96.56 90 ASN A C 1
ATOM 695 O O . ASN A 1 90 ? -2.036 3.143 -5.120 1.00 96.56 90 ASN A O 1
ATOM 699 N N . ASN A 1 91 ? -1.055 3.399 -3.113 1.00 96.88 91 ASN A N 1
ATOM 700 C CA . ASN A 1 91 ? 0.150 4.040 -3.643 1.00 96.88 91 ASN A CA 1
ATOM 701 C C . ASN A 1 91 ? 0.908 3.110 -4.600 1.00 96.88 91 ASN A C 1
ATOM 703 O O . ASN A 1 91 ? 1.277 3.522 -5.697 1.00 96.88 91 ASN A O 1
ATOM 707 N N . ASN A 1 92 ? 1.074 1.836 -4.232 1.00 96.44 92 ASN A N 1
ATOM 708 C CA . ASN A 1 92 ? 1.721 0.849 -5.097 1.00 96.44 92 ASN A CA 1
ATOM 709 C C . ASN A 1 92 ? 0.945 0.639 -6.405 1.00 96.44 92 ASN A C 1
ATOM 711 O O . ASN A 1 92 ? 1.549 0.580 -7.474 1.00 96.44 92 ASN A O 1
ATOM 715 N N . LEU A 1 93 ? -0.389 0.567 -6.347 1.00 97.44 93 LEU A N 1
ATOM 716 C CA . LEU A 1 93 ? -1.231 0.464 -7.544 1.00 97.44 93 LEU A CA 1
ATOM 717 C C . LEU A 1 93 ? -1.116 1.704 -8.437 1.00 97.44 93 LEU A C 1
ATOM 719 O O . LEU A 1 93 ? -1.107 1.576 -9.662 1.00 97.44 93 LEU A O 1
ATOM 723 N N . GLN A 1 94 ? -0.987 2.895 -7.851 1.00 97.44 94 GLN A N 1
ATOM 724 C CA . GLN A 1 94 ? -0.746 4.123 -8.603 1.00 97.44 94 GLN A CA 1
ATOM 725 C C . GLN A 1 94 ? 0.617 4.095 -9.307 1.00 97.44 94 GLN A C 1
ATOM 727 O O . GLN A 1 94 ? 0.686 4.443 -10.487 1.00 97.44 94 GLN A O 1
ATOM 732 N N . THR A 1 95 ? 1.675 3.637 -8.630 1.00 97.50 95 THR A N 1
ATOM 733 C CA . THR A 1 95 ? 3.002 3.444 -9.236 1.00 97.50 95 THR A CA 1
ATOM 734 C C . THR A 1 95 ? 2.942 2.452 -10.392 1.00 97.50 95 THR A C 1
ATOM 736 O O . THR A 1 95 ? 3.341 2.796 -11.499 1.00 97.50 95 THR A O 1
ATOM 739 N N . VAL A 1 96 ? 2.345 1.274 -10.188 1.00 96.31 96 VAL A N 1
ATOM 740 C CA . VAL A 1 96 ? 2.177 0.267 -11.250 1.00 96.31 96 VAL A CA 1
ATOM 741 C C . VAL A 1 96 ? 1.395 0.838 -12.435 1.00 96.31 96 VAL A C 1
ATOM 743 O O . VAL A 1 96 ? 1.760 0.622 -13.588 1.00 96.31 96 VAL A O 1
ATOM 746 N N . SER A 1 97 ? 0.334 1.609 -12.180 1.00 96.25 97 SER A N 1
ATOM 747 C CA . SER A 1 97 ? -0.420 2.267 -13.248 1.00 96.25 97 SER A CA 1
ATOM 748 C C . SER A 1 97 ? 0.427 3.278 -14.022 1.00 96.25 97 SER A C 1
ATOM 750 O O . SER A 1 97 ? 0.233 3.405 -15.230 1.00 96.25 97 SER A O 1
ATOM 752 N N . GLN A 1 98 ? 1.326 4.005 -13.357 1.00 97.81 98 GLN A N 1
ATOM 753 C CA . GLN A 1 98 ? 2.233 4.934 -14.023 1.00 97.81 98 GLN A CA 1
ATOM 754 C C . GLN A 1 98 ? 3.279 4.192 -14.858 1.00 97.81 98 GLN A C 1
ATOM 756 O O . GLN A 1 98 ? 3.498 4.561 -16.008 1.00 97.81 98 GLN A O 1
ATOM 761 N N . ASP A 1 99 ? 3.859 3.122 -14.323 1.00 97.12 99 ASP A N 1
ATOM 762 C CA . ASP A 1 99 ? 4.846 2.305 -15.031 1.00 97.12 99 ASP A CA 1
ATOM 763 C C . ASP A 1 99 ? 4.253 1.678 -16.298 1.00 97.12 99 ASP A C 1
ATOM 765 O O . ASP A 1 99 ? 4.895 1.671 -17.345 1.00 97.12 99 ASP A O 1
ATOM 769 N N . ILE A 1 100 ? 2.994 1.227 -16.244 1.00 96.88 100 ILE A N 1
ATOM 770 C CA . ILE A 1 100 ? 2.276 0.715 -17.421 1.00 96.88 100 ILE A CA 1
ATOM 771 C C . ILE A 1 100 ? 2.096 1.802 -18.490 1.00 96.88 100 ILE A C 1
ATOM 773 O O . ILE A 1 100 ? 2.238 1.507 -19.675 1.00 96.88 100 ILE A O 1
ATOM 777 N N . ARG A 1 101 ? 1.792 3.050 -18.101 1.00 97.00 101 ARG A N 1
ATOM 778 C CA . ARG A 1 101 ? 1.686 4.165 -19.060 1.00 97.00 101 ARG A CA 1
ATOM 779 C C . ARG A 1 101 ? 3.035 4.470 -19.701 1.00 97.00 101 ARG A C 1
ATOM 781 O O . ARG A 1 101 ? 3.109 4.533 -20.918 1.00 97.00 101 ARG A O 1
ATOM 788 N N . ASN A 1 102 ? 4.092 4.560 -18.896 1.00 97.44 102 ASN A N 1
ATOM 789 C CA . ASN A 1 102 ? 5.445 4.792 -19.401 1.00 97.44 102 ASN A CA 1
ATOM 790 C C . ASN A 1 102 ? 5.869 3.683 -20.378 1.00 97.44 102 ASN A C 1
ATOM 792 O O . ASN A 1 102 ? 6.406 3.968 -21.441 1.00 97.44 102 ASN A O 1
ATOM 796 N N . LEU A 1 103 ? 5.566 2.419 -20.058 1.00 95.69 103 LEU A N 1
ATOM 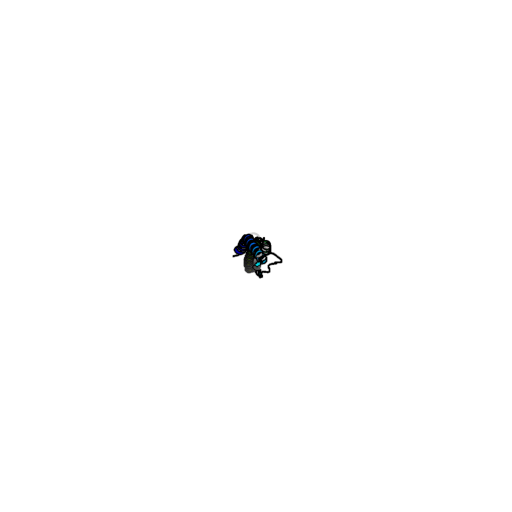797 C CA . LEU A 1 103 ? 5.837 1.294 -20.952 1.00 95.69 103 LEU A CA 1
ATOM 798 C C . LEU A 1 103 ? 5.060 1.404 -22.272 1.00 95.69 103 LEU A C 1
ATOM 800 O O . LEU A 1 103 ? 5.595 1.058 -23.322 1.00 95.69 103 LEU A O 1
ATOM 804 N N . ALA A 1 104 ? 3.807 1.862 -22.238 1.00 96.06 104 ALA A N 1
ATOM 805 C CA . ALA A 1 104 ? 3.025 2.083 -23.451 1.00 96.06 104 ALA A CA 1
ATOM 806 C C . ALA A 1 104 ? 3.645 3.183 -24.334 1.00 96.06 104 ALA A C 1
ATOM 808 O O . ALA A 1 104 ? 3.791 2.971 -25.537 1.00 96.06 104 ALA A O 1
ATOM 809 N N . ASP A 1 105 ? 4.079 4.295 -23.736 1.00 96.81 105 ASP A N 1
ATOM 810 C CA . ASP A 1 105 ? 4.749 5.399 -24.438 1.00 96.81 105 ASP A CA 1
ATOM 811 C C . ASP A 1 105 ? 6.104 4.958 -25.035 1.00 96.81 105 ASP A C 1
ATOM 813 O O . ASP A 1 105 ? 6.454 5.296 -26.173 1.00 96.81 105 ASP A O 1
ATOM 817 N N . ASP A 1 106 ? 6.863 4.141 -24.297 1.00 95.19 106 ASP A N 1
ATOM 818 C CA . ASP A 1 106 ? 8.114 3.546 -24.774 1.00 95.19 106 ASP A CA 1
ATOM 819 C C . ASP A 1 106 ? 7.866 2.609 -25.965 1.00 95.19 106 ASP A C 1
ATOM 821 O O . ASP A 1 106 ? 8.604 2.645 -26.954 1.00 95.19 106 ASP A O 1
ATOM 825 N N . LEU A 1 107 ? 6.808 1.792 -25.913 1.00 94.81 107 LEU A N 1
ATOM 826 C CA . LEU A 1 107 ? 6.416 0.921 -27.024 1.00 94.81 107 LEU A CA 1
ATOM 827 C C . LEU A 1 107 ? 5.975 1.720 -28.255 1.00 94.81 107 LEU A C 1
ATOM 829 O O . LEU A 1 107 ? 6.332 1.344 -29.373 1.00 94.81 107 LEU A O 1
ATOM 833 N N . GLU A 1 108 ? 5.255 2.828 -28.076 1.00 94.75 108 GLU A N 1
ATOM 834 C CA . GLU A 1 108 ? 4.908 3.739 -29.171 1.00 94.75 108 GLU A CA 1
ATOM 835 C C . GLU A 1 108 ? 6.168 4.342 -29.806 1.00 94.75 108 GLU A C 1
ATOM 837 O O . GLU A 1 108 ? 6.316 4.339 -31.031 1.00 94.75 108 GLU A O 1
ATOM 842 N N . THR A 1 109 ? 7.130 4.760 -28.981 1.00 94.38 109 THR A N 1
ATOM 843 C CA . THR A 1 109 ? 8.425 5.276 -29.443 1.00 94.38 109 THR A CA 1
ATOM 844 C C . THR A 1 109 ? 9.209 4.223 -30.227 1.00 94.38 109 THR A C 1
ATOM 846 O O . THR A 1 109 ? 9.762 4.520 -31.289 1.00 94.38 109 THR A O 1
ATOM 849 N N . VAL A 1 110 ? 9.268 2.982 -29.735 1.00 90.81 110 VAL A N 1
ATOM 850 C CA . VAL A 1 110 ? 9.920 1.867 -30.439 1.00 90.81 110 VAL A CA 1
ATOM 851 C C . VAL A 1 110 ? 9.230 1.594 -31.772 1.00 90.81 110 VAL A C 1
ATOM 853 O O . VAL A 1 110 ? 9.912 1.454 -32.785 1.00 90.81 110 VAL A O 1
ATOM 856 N N . ASN A 1 111 ? 7.898 1.569 -31.799 1.00 90.06 111 ASN A N 1
ATOM 857 C CA . ASN A 1 111 ? 7.137 1.381 -33.029 1.00 90.06 111 ASN A CA 1
ATOM 858 C C . ASN A 1 111 ? 7.417 2.501 -34.046 1.00 90.06 111 ASN A C 1
ATOM 860 O O . ASN A 1 111 ? 7.640 2.221 -35.222 1.00 90.06 111 ASN A O 1
ATOM 864 N N . 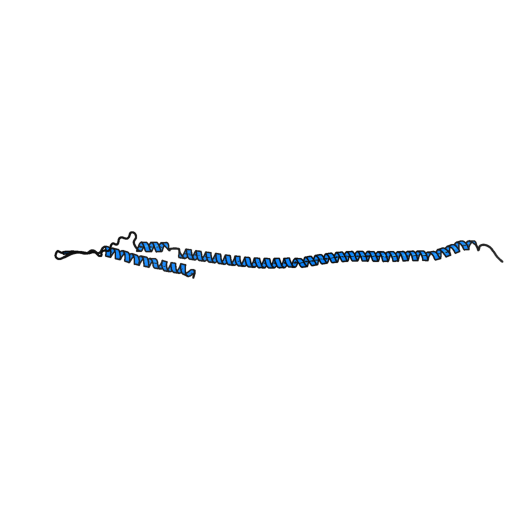GLY A 1 112 ? 7.496 3.756 -33.593 1.00 90.12 112 GLY A N 1
ATOM 865 C CA . GLY A 1 112 ? 7.909 4.891 -34.421 1.00 90.12 112 GLY A CA 1
ATOM 866 C C . GLY A 1 112 ? 9.295 4.689 -35.037 1.00 90.12 112 GLY A C 1
ATOM 867 O O . GLY A 1 112 ? 9.448 4.781 -36.252 1.00 90.12 112 GLY A O 1
ATOM 868 N N . ARG A 1 113 ? 10.287 4.305 -34.224 1.00 86.94 113 ARG A N 1
ATOM 869 C CA . ARG A 1 113 ? 11.654 4.017 -34.698 1.00 86.94 113 ARG A CA 1
ATOM 870 C C . ARG A 1 113 ? 11.713 2.849 -35.678 1.00 86.94 113 ARG A C 1
ATOM 872 O O . ARG A 1 113 ? 12.521 2.880 -36.597 1.00 86.94 113 ARG A O 1
ATOM 879 N N . ILE A 1 114 ? 10.889 1.819 -35.489 1.00 86.38 114 ILE A N 1
ATOM 880 C CA . ILE A 1 114 ? 10.802 0.694 -36.429 1.00 86.38 114 ILE A CA 1
ATOM 881 C C . ILE A 1 114 ? 10.237 1.169 -37.771 1.00 86.38 114 ILE A C 1
ATOM 883 O O . ILE A 1 114 ? 10.800 0.827 -38.805 1.00 86.38 114 ILE A O 1
ATOM 887 N N . ASN A 1 115 ? 9.201 2.011 -37.771 1.00 84.75 115 ASN A N 1
ATOM 888 C CA . ASN A 1 115 ? 8.649 2.580 -39.007 1.00 84.75 115 ASN A CA 1
ATOM 889 C C . ASN A 1 115 ? 9.655 3.485 -39.745 1.00 84.75 115 ASN A C 1
ATOM 891 O O . ASN A 1 115 ? 9.605 3.603 -40.966 1.00 84.75 115 ASN A O 1
ATOM 895 N N . GLU A 1 116 ? 10.591 4.107 -39.025 1.00 83.12 116 GLU A N 1
ATOM 896 C CA . GLU A 1 116 ? 11.688 4.883 -39.616 1.00 83.12 116 GLU A CA 1
ATOM 897 C C . GLU A 1 116 ? 12.787 4.010 -40.253 1.00 83.12 116 GLU A C 1
ATOM 899 O O . GLU A 1 116 ? 13.595 4.527 -41.026 1.00 83.12 116 GLU A O 1
ATOM 904 N N . LEU A 1 117 ? 12.831 2.697 -39.991 1.00 77.12 117 LEU A N 1
ATOM 905 C CA . LEU A 1 117 ? 13.809 1.801 -40.623 1.00 77.12 117 LEU A CA 1
ATOM 906 C C . LEU A 1 117 ? 13.482 1.511 -42.091 1.00 77.12 117 LEU A C 1
ATOM 908 O O . LEU A 1 117 ? 14.406 1.385 -42.894 1.00 77.12 117 LEU A O 1
ATOM 912 N N . ASP A 1 118 ? 12.203 1.446 -42.459 1.00 75.38 118 ASP A N 1
ATOM 913 C CA . ASP A 1 118 ? 11.763 1.189 -43.836 1.00 75.38 118 ASP A CA 1
ATOM 914 C C . ASP A 1 118 ? 12.367 2.172 -44.863 1.00 75.38 118 ASP A C 1
ATOM 916 O O . ASP A 1 118 ? 13.017 1.715 -45.809 1.00 75.38 118 ASP A O 1
ATOM 920 N N . PRO A 1 119 ? 12.277 3.509 -44.691 1.00 79.81 119 PRO A N 1
ATOM 921 C CA . PRO A 1 119 ? 12.877 4.446 -45.641 1.00 79.81 119 PRO A CA 1
ATOM 922 C C . PRO A 1 119 ? 14.411 4.364 -45.683 1.00 79.81 119 PRO A C 1
ATOM 924 O O . PRO A 1 119 ? 15.004 4.599 -46.736 1.00 79.81 119 PRO A O 1
ATOM 927 N N . ILE A 1 120 ? 15.065 3.999 -44.572 1.00 79.94 120 ILE A N 1
ATOM 928 C CA . ILE A 1 120 ? 16.524 3.804 -44.530 1.00 79.94 120 ILE A CA 1
ATOM 929 C C . ILE A 1 120 ? 16.919 2.586 -45.374 1.00 79.94 120 ILE A C 1
ATOM 931 O O . ILE A 1 120 ? 17.897 2.637 -46.125 1.00 79.94 120 ILE A O 1
ATOM 935 N N . LEU A 1 121 ? 16.160 1.492 -45.277 1.00 78.38 121 LEU A N 1
ATOM 936 C CA . LEU A 1 121 ? 16.380 0.298 -46.091 1.00 78.38 121 LEU A CA 1
ATOM 937 C C . LEU A 1 121 ? 16.136 0.586 -47.579 1.00 78.38 121 LEU A C 1
ATOM 939 O O . LEU A 1 121 ? 16.948 0.175 -48.413 1.00 78.38 121 LEU A O 1
ATOM 943 N N . ASP A 1 122 ? 15.098 1.352 -47.913 1.00 83.06 122 ASP A N 1
ATOM 944 C CA . ASP A 1 122 ? 14.826 1.789 -49.287 1.00 83.06 122 ASP A CA 1
ATOM 945 C C . ASP A 1 122 ? 15.950 2.667 -49.857 1.00 83.06 122 ASP A C 1
ATOM 947 O O . ASP A 1 122 ? 16.381 2.483 -51.002 1.00 83.06 122 ASP A O 1
ATOM 951 N N . GLU A 1 123 ? 16.483 3.600 -49.064 1.00 80.69 123 GLU A N 1
ATOM 952 C CA . GLU A 1 123 ? 17.618 4.430 -49.468 1.00 80.69 123 GLU A CA 1
ATOM 953 C C . GLU A 1 123 ? 18.884 3.591 -49.684 1.00 80.69 123 GLU A C 1
ATOM 955 O O . GLU A 1 123 ? 19.598 3.780 -50.676 1.00 80.69 123 GLU A O 1
ATOM 960 N N . TYR A 1 124 ? 19.127 2.598 -48.825 1.00 69.56 124 TYR A N 1
ATOM 961 C CA . TYR A 1 124 ? 20.249 1.675 -48.972 1.00 69.56 124 TYR A CA 1
ATOM 962 C C . TYR A 1 124 ? 20.134 0.833 -50.251 1.00 69.56 124 TYR A C 1
ATOM 964 O O . TYR A 1 124 ? 21.099 0.714 -51.015 1.00 69.56 124 TYR A O 1
ATOM 972 N N . LEU A 1 125 ? 18.937 0.309 -50.544 1.00 76.12 125 LEU A N 1
ATOM 973 C CA . LEU A 1 125 ? 18.656 -0.404 -51.792 1.00 76.12 125 LEU A CA 1
ATOM 974 C C . LEU A 1 125 ? 18.885 0.499 -53.010 1.00 76.12 125 LEU A C 1
ATOM 976 O O . LEU A 1 125 ? 19.521 0.075 -53.979 1.00 76.12 125 LEU A O 1
ATOM 980 N N . ARG A 1 126 ? 18.448 1.762 -52.953 1.00 82.38 126 ARG A N 1
ATOM 981 C CA . ARG A 1 126 ? 18.654 2.749 -54.023 1.00 82.38 126 ARG A CA 1
ATOM 982 C C . ARG A 1 126 ? 20.127 3.101 -54.236 1.00 82.38 126 ARG A C 1
ATOM 984 O O . ARG A 1 126 ? 20.567 3.285 -55.375 1.00 82.38 126 ARG A O 1
ATOM 991 N N . LEU A 1 127 ? 20.906 3.198 -53.163 1.00 81.00 127 LEU A N 1
ATOM 992 C CA . LEU A 1 127 ? 22.341 3.461 -53.242 1.00 81.00 127 LEU A CA 1
ATOM 993 C C . LEU A 1 127 ? 23.082 2.285 -53.890 1.00 81.00 127 LEU A C 1
ATOM 995 O O . LEU A 1 127 ? 23.945 2.498 -54.749 1.00 81.00 127 LEU A O 1
ATOM 999 N N . ILE A 1 128 ? 22.716 1.050 -53.534 1.00 79.69 128 ILE A N 1
ATOM 1000 C CA . ILE A 1 128 ? 23.283 -0.164 -54.133 1.00 79.69 128 ILE A CA 1
ATOM 1001 C C . ILE A 1 128 ? 22.957 -0.237 -55.625 1.00 79.69 128 ILE A C 1
ATOM 1003 O O . ILE A 1 128 ? 23.867 -0.455 -56.429 1.00 79.69 128 ILE A O 1
ATOM 1007 N N . THR A 1 129 ? 21.695 -0.032 -56.018 1.00 80.50 129 THR A N 1
ATOM 1008 C CA . THR A 1 129 ? 21.301 -0.068 -57.437 1.00 80.50 129 THR A CA 1
ATOM 1009 C C . THR A 1 129 ? 22.039 1.001 -58.238 1.00 80.50 129 THR A C 1
ATOM 1011 O O . THR A 1 129 ? 22.679 0.678 -59.237 1.00 80.50 129 THR A O 1
ATOM 1014 N N . THR A 1 130 ? 22.089 2.236 -57.732 1.00 77.69 130 THR A N 1
ATOM 1015 C CA . THR A 1 130 ? 22.821 3.346 -58.365 1.00 77.69 130 THR A CA 1
ATOM 1016 C C . THR A 1 130 ? 24.317 3.050 -58.504 1.00 77.69 130 THR A C 1
ATOM 1018 O O . THR A 1 130 ? 24.925 3.356 -59.530 1.00 77.69 130 THR A O 1
ATOM 1021 N N . THR A 1 131 ? 24.936 2.439 -57.492 1.00 72.44 131 THR A N 1
ATOM 1022 C CA . THR A 1 131 ? 26.364 2.079 -57.521 1.00 72.44 131 THR A CA 1
ATOM 1023 C C . THR A 1 131 ? 26.643 0.976 -58.541 1.00 72.44 131 THR A C 1
ATOM 1025 O O . THR A 1 131 ? 27.635 1.034 -59.276 1.00 72.44 131 THR A O 1
ATOM 1028 N N . ASN A 1 132 ? 25.755 -0.013 -58.635 1.00 69.25 132 ASN A N 1
ATOM 1029 C CA . ASN A 1 132 ? 25.871 -1.099 -59.602 1.00 69.25 132 ASN A CA 1
ATOM 1030 C C . ASN A 1 132 ? 25.703 -0.576 -61.039 1.00 69.25 132 ASN A C 1
ATOM 1032 O O . ASN A 1 132 ? 26.496 -0.905 -61.924 1.00 69.25 132 ASN A O 1
ATOM 1036 N N . ASP A 1 133 ? 24.749 0.330 -61.253 1.00 75.69 133 ASP A N 1
ATOM 1037 C CA . ASP A 1 133 ? 24.510 0.950 -62.556 1.00 75.69 133 ASP A CA 1
ATOM 1038 C C . ASP A 1 133 ? 25.653 1.877 -62.979 1.00 75.69 133 ASP A C 1
ATOM 1040 O O . ASP A 1 133 ? 26.119 1.786 -64.116 1.00 75.69 133 ASP A O 1
ATOM 1044 N N . ARG A 1 134 ? 26.213 2.676 -62.058 1.00 67.88 134 ARG A N 1
ATOM 1045 C CA . ARG A 1 134 ? 27.440 3.454 -62.317 1.00 67.88 134 ARG A CA 1
ATOM 1046 C C . ARG A 1 134 ? 28.616 2.550 -62.680 1.00 67.88 134 ARG A C 1
ATOM 1048 O O . ARG A 1 134 ? 29.365 2.861 -63.600 1.00 67.88 134 ARG A O 1
ATOM 1055 N N . THR A 1 135 ? 28.757 1.406 -62.012 1.00 70.69 135 THR A N 1
ATOM 1056 C CA . THR A 1 135 ? 29.819 0.433 -62.317 1.00 70.69 135 THR A CA 1
ATOM 1057 C C . THR A 1 135 ? 29.650 -0.172 -63.714 1.00 70.69 135 THR A C 1
ATOM 1059 O O . THR A 1 135 ? 30.627 -0.312 -64.454 1.00 70.69 135 THR A O 1
ATOM 1062 N N . ARG A 1 136 ? 28.414 -0.499 -64.113 1.00 69.00 136 ARG A N 1
ATOM 1063 C CA . ARG A 1 136 ? 28.099 -0.983 -65.468 1.00 69.00 136 ARG A CA 1
ATOM 1064 C C . ARG A 1 136 ? 28.356 0.087 -66.527 1.00 69.00 136 ARG A C 1
ATOM 1066 O O . ARG A 1 136 ? 28.989 -0.210 -67.538 1.00 69.00 136 ARG A O 1
ATOM 1073 N N . GLN A 1 137 ? 27.926 1.322 -66.277 1.00 70.12 137 GLN A N 1
ATOM 1074 C CA . GLN A 1 137 ? 28.118 2.450 -67.187 1.00 70.12 137 GLN A CA 1
ATOM 1075 C C . GLN A 1 137 ? 29.605 2.778 -67.380 1.00 70.12 137 GLN A C 1
ATOM 1077 O O . GLN A 1 137 ? 30.042 2.955 -68.515 1.00 70.12 137 GLN A O 1
ATOM 1082 N N . LEU A 1 138 ? 30.400 2.772 -66.303 1.00 67.56 138 LEU A N 1
ATOM 1083 C CA . LEU A 1 138 ? 31.853 2.955 -66.371 1.00 67.56 138 LEU A CA 1
ATOM 1084 C C . LEU A 1 138 ? 32.530 1.855 -67.197 1.00 67.56 138 LEU A C 1
ATOM 1086 O O . LEU A 1 138 ? 33.386 2.152 -68.024 1.00 67.56 138 LEU A O 1
ATOM 1090 N N . ARG A 1 139 ? 32.131 0.586 -67.030 1.00 66.50 139 ARG A N 1
ATOM 1091 C CA . ARG A 1 139 ? 32.661 -0.514 -67.857 1.00 66.50 139 ARG A CA 1
ATOM 1092 C C . ARG A 1 139 ? 32.317 -0.351 -69.338 1.00 66.50 139 ARG A C 1
ATOM 1094 O O . ARG A 1 139 ? 33.176 -0.620 -70.178 1.00 66.50 139 ARG A O 1
ATOM 1101 N N . GLY A 1 140 ? 31.097 0.088 -69.650 1.00 68.69 140 GLY A N 1
ATOM 1102 C CA . GLY A 1 140 ? 30.671 0.386 -71.020 1.00 68.69 140 GLY A CA 1
ATOM 1103 C C . GLY A 1 140 ? 31.515 1.497 -71.645 1.00 68.69 140 GLY A C 1
ATOM 1104 O O . GLY A 1 140 ? 32.148 1.275 -72.672 1.00 68.69 140 GLY A O 1
ATOM 1105 N N . GLN A 1 141 ? 31.632 2.636 -70.956 1.00 69.06 141 GLN A N 1
ATOM 1106 C CA . GLN A 1 141 ? 32.437 3.774 -71.414 1.00 69.06 141 GLN A CA 1
ATOM 1107 C C . GLN A 1 141 ? 33.913 3.410 -71.603 1.00 69.06 141 GLN A C 1
ATOM 1109 O O . GLN A 1 141 ? 34.488 3.730 -72.636 1.00 69.06 141 GLN A O 1
ATOM 1114 N N . ILE A 1 142 ? 34.522 2.683 -70.659 1.00 74.38 142 ILE A N 1
ATOM 1115 C CA . ILE A 1 142 ? 35.915 2.227 -70.798 1.00 74.38 142 ILE A CA 1
ATOM 1116 C C . ILE A 1 142 ? 36.069 1.320 -72.024 1.00 74.38 142 ILE A C 1
ATOM 1118 O O . ILE A 1 142 ? 37.043 1.448 -72.761 1.00 74.38 142 ILE A O 1
ATOM 1122 N N . THR A 1 143 ? 35.125 0.409 -72.266 1.00 75.19 143 THR A N 1
ATOM 1123 C CA . THR A 1 143 ? 35.206 -0.516 -73.407 1.00 75.19 143 THR A CA 1
ATOM 1124 C C . THR A 1 143 ? 35.084 0.224 -74.738 1.00 75.19 143 THR A C 1
ATOM 1126 O O . THR A 1 143 ? 35.863 -0.044 -75.655 1.00 75.19 143 THR A O 1
ATOM 1129 N N . ASP A 1 144 ? 34.159 1.176 -74.835 1.00 74.38 144 ASP A N 1
ATOM 1130 C CA . ASP A 1 144 ? 33.928 1.956 -76.052 1.00 74.38 144 ASP A CA 1
ATOM 1131 C C . ASP A 1 144 ? 35.099 2.902 -76.354 1.00 74.38 144 ASP A C 1
ATOM 1133 O O . ASP A 1 144 ? 35.576 2.953 -77.492 1.00 74.38 144 ASP A O 1
ATOM 1137 N N . GLU A 1 145 ? 35.641 3.566 -75.330 1.00 72.56 145 GLU A N 1
ATOM 1138 C CA . GLU A 1 145 ? 36.844 4.396 -75.451 1.00 72.56 145 GLU A CA 1
ATOM 1139 C C . GLU A 1 145 ? 38.054 3.559 -75.880 1.00 72.56 145 GLU A C 1
ATOM 1141 O O . GLU A 1 145 ? 38.762 3.914 -76.823 1.00 72.56 145 GLU A O 1
ATOM 1146 N N . VAL A 1 146 ? 38.262 2.383 -75.274 1.00 76.75 146 VAL A N 1
ATOM 1147 C CA . VAL A 1 146 ? 39.357 1.477 -75.657 1.00 76.75 146 VAL A CA 1
ATOM 1148 C C . VAL A 1 146 ? 39.209 1.005 -77.105 1.00 76.75 146 VAL A C 1
ATOM 1150 O O . VAL A 1 146 ? 40.206 0.926 -77.827 1.00 76.75 146 VAL A O 1
ATOM 1153 N N . GLN A 1 147 ? 37.992 0.714 -77.574 1.00 75.38 147 GLN A N 1
ATOM 1154 C CA . GLN A 1 147 ? 37.768 0.352 -78.976 1.00 75.38 147 GLN A CA 1
ATOM 1155 C C . GLN A 1 147 ? 38.023 1.522 -79.930 1.00 75.38 147 GLN A C 1
ATOM 1157 O O . GLN A 1 147 ? 38.616 1.314 -80.992 1.00 75.38 147 GLN A O 1
ATOM 1162 N N . SER A 1 148 ? 37.608 2.736 -79.565 1.00 80.06 148 SER A N 1
ATOM 1163 C CA . SER A 1 148 ? 37.867 3.954 -80.339 1.00 80.06 148 SER A CA 1
ATOM 1164 C C . SER A 1 148 ? 39.369 4.234 -80.445 1.00 80.06 148 SER A C 1
ATOM 1166 O O . SER A 1 148 ? 39.903 4.370 -81.549 1.00 80.06 148 SER A O 1
ATOM 1168 N N . VAL A 1 149 ? 40.088 4.170 -79.319 1.00 82.62 149 VAL A N 1
ATOM 1169 C CA . VAL A 1 149 ? 41.551 4.297 -79.261 1.00 82.62 149 VAL A CA 1
ATOM 1170 C C . VAL A 1 149 ? 42.225 3.210 -80.097 1.00 82.62 149 VAL A C 1
ATOM 1172 O O . VAL A 1 149 ? 43.096 3.512 -80.910 1.00 82.62 149 VAL A O 1
ATOM 1175 N N . LYS A 1 150 ? 41.798 1.946 -79.978 1.00 82.44 150 LYS A N 1
ATOM 1176 C CA . LYS A 1 150 ? 42.339 0.836 -80.778 1.00 82.44 150 LYS A CA 1
ATOM 1177 C C . LYS A 1 150 ? 42.146 1.065 -82.279 1.00 82.44 150 LYS A C 1
ATOM 1179 O O . LYS A 1 150 ? 43.063 0.793 -83.059 1.00 82.44 150 LYS A O 1
ATOM 1184 N N . LYS A 1 151 ? 40.979 1.565 -82.700 1.00 81.44 151 LYS A N 1
ATOM 1185 C CA . LYS A 1 151 ? 40.714 1.934 -84.100 1.00 81.44 151 LYS A CA 1
ATOM 1186 C C . LYS A 1 151 ? 41.621 3.079 -84.548 1.00 81.44 151 LYS A C 1
ATOM 1188 O O . LYS A 1 151 ? 42.220 2.972 -85.614 1.00 81.44 151 LYS A O 1
ATOM 1193 N N . GLY A 1 152 ? 41.788 4.111 -83.722 1.00 87.19 152 GLY A N 1
ATOM 1194 C CA . GLY A 1 152 ? 42.696 5.229 -83.985 1.00 87.19 152 GLY A CA 1
ATOM 1195 C C . GLY A 1 152 ? 44.152 4.787 -84.144 1.00 87.19 152 GLY A C 1
ATOM 1196 O O . GLY A 1 152 ? 44.798 5.143 -85.126 1.00 87.19 152 GLY A O 1
ATOM 1197 N N . ILE A 1 153 ? 44.648 3.934 -83.242 1.00 87.50 153 ILE A N 1
ATOM 1198 C CA . ILE A 1 153 ? 45.999 3.355 -83.323 1.00 87.50 153 ILE A CA 1
ATOM 1199 C C . ILE A 1 153 ? 46.152 2.516 -84.594 1.00 87.50 153 ILE A C 1
ATOM 1201 O O . ILE A 1 153 ? 47.152 2.637 -85.295 1.00 87.50 153 ILE A O 1
ATOM 1205 N N . THR A 1 154 ? 45.161 1.686 -84.925 1.00 88.56 154 THR A N 1
ATOM 1206 C CA . THR A 1 154 ? 45.196 0.860 -86.142 1.00 88.56 154 THR A CA 1
ATOM 1207 C C . THR A 1 154 ? 45.247 1.736 -87.393 1.00 88.56 154 THR A C 1
ATOM 1209 O O . THR A 1 154 ? 46.054 1.486 -88.283 1.00 88.56 154 THR A O 1
ATOM 1212 N N . PHE A 1 155 ? 44.441 2.799 -87.442 1.00 90.38 155 PHE A N 1
ATOM 1213 C CA . PHE A 1 155 ? 44.469 3.774 -88.529 1.00 90.38 155 PHE A CA 1
ATOM 1214 C C . PHE A 1 155 ? 45.832 4.468 -88.634 1.00 90.38 155 PHE A C 1
ATOM 1216 O O . PHE A 1 155 ? 46.391 4.552 -89.725 1.00 90.38 155 PHE A O 1
ATOM 1223 N N . ALA A 1 156 ? 46.409 4.894 -87.506 1.00 89.50 156 ALA A N 1
ATOM 1224 C CA . ALA A 1 156 ? 47.735 5.503 -87.464 1.00 89.50 156 ALA A CA 1
ATOM 1225 C C . ALA A 1 156 ? 48.829 4.549 -87.971 1.00 89.50 156 ALA A C 1
ATOM 1227 O O . ALA A 1 156 ? 49.697 4.962 -88.738 1.00 89.50 156 ALA A O 1
ATOM 1228 N N . LEU A 1 157 ? 48.771 3.266 -87.601 1.00 89.44 157 LEU A N 1
ATOM 1229 C CA . LEU A 1 157 ? 49.707 2.247 -88.081 1.00 89.44 157 LEU A CA 1
ATOM 1230 C C . LEU A 1 157 ? 49.556 1.976 -89.581 1.00 89.44 157 LEU A C 1
ATOM 1232 O O . LEU A 1 157 ? 50.562 1.877 -90.280 1.00 89.44 157 LEU A O 1
ATOM 1236 N N . VAL A 1 158 ? 48.325 1.892 -90.091 1.00 89.62 158 VAL A N 1
ATOM 1237 C CA . VAL A 1 158 ? 48.065 1.737 -91.533 1.00 89.62 158 VAL A CA 1
ATOM 1238 C C . VAL A 1 158 ? 48.584 2.951 -92.302 1.00 89.62 158 VAL A C 1
ATOM 1240 O O . VAL A 1 158 ? 49.268 2.795 -93.311 1.00 89.62 158 VAL A O 1
ATOM 1243 N N . TRP A 1 159 ? 48.320 4.158 -91.801 1.00 87.75 159 TRP A N 1
ATOM 1244 C CA . TRP A 1 159 ? 48.823 5.396 -92.387 1.00 87.75 159 TRP A CA 1
ATOM 1245 C C . TRP A 1 159 ? 50.354 5.433 -92.417 1.00 87.75 159 TRP A C 1
ATOM 1247 O O . TRP A 1 159 ? 50.955 5.740 -93.449 1.00 87.75 159 TRP A O 1
ATOM 1257 N N . LEU A 1 160 ? 50.996 5.050 -91.308 1.00 87.06 160 LEU A N 1
ATOM 1258 C CA . LEU A 1 160 ? 52.449 4.931 -91.236 1.00 87.06 160 LEU A CA 1
ATOM 1259 C C . LEU A 1 160 ? 52.985 3.910 -92.241 1.00 87.06 160 LEU A C 1
ATOM 1261 O O . LEU A 1 160 ? 53.939 4.222 -92.950 1.00 87.06 160 LEU A O 1
ATOM 1265 N N . ALA A 1 161 ? 52.365 2.736 -92.362 1.00 85.12 161 ALA A N 1
ATOM 1266 C CA . ALA A 1 161 ? 52.776 1.722 -93.330 1.00 85.12 161 ALA A CA 1
ATOM 1267 C C . ALA A 1 161 ? 52.710 2.246 -94.775 1.00 85.12 161 ALA A C 1
ATOM 1269 O O . ALA A 1 161 ? 53.658 2.056 -95.533 1.00 85.12 161 ALA A O 1
ATOM 1270 N N . ILE A 1 162 ? 51.646 2.974 -95.135 1.00 85.50 162 ILE A N 1
ATOM 1271 C CA . ILE A 1 162 ? 51.503 3.605 -96.458 1.00 85.50 162 ILE A CA 1
ATOM 1272 C C . ILE A 1 162 ? 52.598 4.655 -96.684 1.00 85.50 162 ILE A C 1
ATOM 1274 O O . ILE A 1 162 ? 53.219 4.677 -97.748 1.00 85.50 162 ILE A O 1
ATOM 1278 N N . SER A 1 163 ? 52.890 5.490 -95.682 1.00 84.06 163 SER A N 1
ATOM 1279 C CA . SER A 1 163 ? 53.928 6.525 -95.793 1.00 84.06 163 SER A CA 1
ATOM 1280 C C . SER A 1 163 ? 55.330 5.957 -96.067 1.00 84.06 163 SER A C 1
ATOM 1282 O O . SER A 1 163 ? 56.145 6.610 -96.717 1.00 84.06 163 SER A O 1
ATOM 1284 N N . GLN A 1 164 ? 55.598 4.714 -95.647 1.00 76.69 164 GLN A N 1
ATOM 128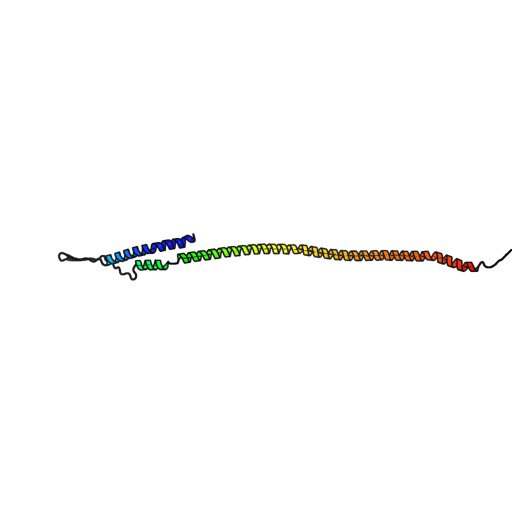5 C CA . GLN A 1 164 ? 56.879 4.041 -95.873 1.00 76.69 164 GLN A CA 1
ATOM 1286 C C . GLN A 1 164 ? 57.021 3.415 -97.271 1.00 76.69 164 GLN A C 1
ATOM 1288 O O . GLN A 1 164 ? 58.126 3.035 -97.656 1.00 76.69 164 GLN A O 1
ATOM 1293 N N . VAL A 1 165 ? 55.953 3.351 -98.074 1.00 75.69 165 VAL A N 1
ATOM 1294 C CA . VAL A 1 165 ? 56.013 2.797 -99.441 1.00 75.69 165 VAL A CA 1
ATOM 1295 C C . VAL A 1 165 ? 56.759 3.734 -100.406 1.00 75.69 165 VAL A C 1
ATOM 1297 O O . VAL A 1 165 ? 57.477 3.266 -101.288 1.00 75.69 165 VAL A O 1
ATOM 1300 N N . ALA A 1 166 ? 56.662 5.054 -100.220 1.00 68.88 166 ALA A N 1
ATOM 1301 C CA . ALA A 1 166 ? 57.323 6.044 -101.078 1.00 68.88 166 ALA A CA 1
ATOM 1302 C C . ALA A 1 166 ? 58.868 5.923 -101.122 1.00 68.88 166 ALA A C 1
ATOM 1304 O O . ALA A 1 166 ? 59.427 5.865 -102.222 1.00 68.88 166 ALA A O 1
ATOM 1305 N N . PRO A 1 167 ? 59.595 5.831 -99.988 1.00 70.62 167 PRO A N 1
ATOM 1306 C CA . PRO A 1 167 ? 61.048 5.646 -100.021 1.00 70.62 167 PRO A CA 1
ATOM 1307 C C . PRO A 1 167 ? 61.481 4.275 -100.562 1.00 70.62 167 PRO A C 1
ATOM 1309 O O . PRO A 1 167 ? 62.565 4.174 -101.135 1.00 70.62 167 PRO A O 1
ATOM 1312 N N . LEU A 1 168 ? 60.649 3.231 -100.446 1.00 68.19 168 LEU A N 1
ATOM 1313 C CA . LEU A 1 168 ? 60.951 1.915 -101.027 1.00 68.19 168 LEU A CA 1
ATOM 1314 C C . LEU A 1 168 ? 61.008 1.960 -102.560 1.00 68.19 168 LEU A C 1
ATOM 1316 O O . LEU A 1 168 ? 61.873 1.316 -103.154 1.00 68.19 168 LEU A O 1
ATOM 1320 N N . TYR A 1 169 ? 60.147 2.761 -103.193 1.00 70.00 169 TYR A N 1
ATOM 1321 C CA . TYR A 1 169 ? 60.164 2.946 -104.645 1.00 70.00 169 TYR A CA 1
ATOM 1322 C C . TYR A 1 169 ? 61.432 3.683 -105.111 1.00 70.00 169 TYR A C 1
ATOM 1324 O O . TYR A 1 169 ? 62.125 3.221 -106.018 1.00 70.00 169 TYR A O 1
ATOM 1332 N N . LEU A 1 170 ? 61.806 4.769 -104.422 1.00 66.00 170 LEU A N 1
ATOM 1333 C CA . LEU A 1 170 ? 63.033 5.525 -104.716 1.00 66.00 170 LEU A CA 1
ATOM 1334 C C . LEU A 1 170 ? 64.315 4.710 -104.453 1.00 66.00 170 LEU A C 1
ATOM 1336 O O . LEU A 1 170 ? 65.310 4.858 -105.164 1.00 66.00 170 LEU A O 1
ATOM 1340 N N . GLY A 1 171 ? 64.301 3.813 -103.462 1.00 70.06 171 GLY A N 1
ATOM 1341 C CA . GLY A 1 171 ? 65.412 2.898 -103.191 1.00 70.06 171 GLY A CA 1
ATOM 1342 C C . GLY A 1 171 ? 65.650 1.882 -104.315 1.00 70.06 171 GLY A C 1
ATOM 1343 O O . GLY A 1 171 ? 66.801 1.601 -104.658 1.00 70.06 171 GLY A O 1
ATOM 1344 N N . TRP A 1 172 ? 64.579 1.369 -104.930 1.00 68.06 172 TRP A N 1
ATOM 1345 C CA . TRP A 1 172 ? 64.674 0.469 -106.086 1.00 68.06 172 TRP A CA 1
ATOM 1346 C C . TRP A 1 172 ? 65.260 1.166 -107.318 1.00 68.06 172 TRP A C 1
ATOM 1348 O O . TRP A 1 172 ? 66.080 0.583 -108.034 1.00 68.06 172 TRP A O 1
ATOM 1358 N N . GLU A 1 173 ? 64.915 2.435 -107.531 1.00 66.75 173 GLU A N 1
ATOM 1359 C CA . GLU A 1 173 ? 65.467 3.231 -108.625 1.00 66.75 173 GLU A CA 1
ATOM 1360 C C . GLU A 1 173 ? 66.976 3.470 -108.448 1.00 66.75 173 GLU A C 1
ATOM 1362 O O . GLU A 1 173 ? 67.747 3.248 -109.377 1.00 66.75 173 GLU A O 1
ATOM 1367 N N . LEU A 1 174 ? 67.450 3.789 -107.240 1.00 66.81 174 LEU A N 1
ATOM 1368 C CA . LEU A 1 174 ? 68.882 3.998 -106.964 1.00 66.81 174 LEU A CA 1
ATOM 1369 C C . LEU A 1 174 ? 69.747 2.735 -107.121 1.00 66.81 174 LEU A C 1
ATOM 1371 O O . LEU A 1 174 ? 70.896 2.824 -107.564 1.00 66.81 174 LEU A O 1
ATOM 1375 N N . VAL A 1 175 ? 69.212 1.558 -106.785 1.00 68.88 175 VAL A N 1
ATOM 1376 C CA . VAL A 1 175 ? 69.917 0.273 -106.957 1.00 68.88 175 VAL A CA 1
ATOM 1377 C C . VAL A 1 175 ? 69.958 -0.154 -108.424 1.00 68.88 175 VAL A C 1
ATOM 1379 O O . VAL A 1 175 ? 70.949 -0.738 -108.870 1.00 68.88 175 VAL A O 1
ATOM 1382 N N . THR A 1 176 ? 68.924 0.174 -109.196 1.00 66.12 176 THR A N 1
ATOM 1383 C CA . THR A 1 176 ? 68.846 -0.206 -110.612 1.00 66.12 176 THR A CA 1
ATOM 1384 C C . THR A 1 176 ? 69.621 0.778 -111.497 1.00 66.12 176 THR A C 1
ATOM 1386 O O . THR A 1 176 ? 70.331 0.361 -112.411 1.00 66.12 176 THR A O 1
ATOM 1389 N N . ASN A 1 177 ? 69.598 2.075 -111.178 1.00 59.53 177 ASN A N 1
ATOM 1390 C CA . ASN A 1 177 ? 70.202 3.122 -112.007 1.00 59.53 177 ASN A CA 1
ATOM 1391 C C . ASN A 1 177 ? 71.730 3.264 -111.816 1.00 59.53 177 ASN A C 1
ATOM 1393 O O . ASN A 1 177 ? 72.426 3.804 -112.671 1.00 59.53 177 ASN A O 1
ATOM 1397 N N . ARG A 1 178 ? 72.310 2.693 -110.746 1.00 58.44 178 ARG A N 1
ATOM 1398 C CA . ARG A 1 178 ? 73.778 2.612 -110.575 1.00 58.44 178 ARG A CA 1
ATOM 1399 C C . ARG A 1 178 ? 74.476 1.590 -111.476 1.00 58.44 178 ARG A C 1
ATOM 1401 O O . ARG A 1 178 ? 75.702 1.575 -111.513 1.00 58.44 178 ARG A O 1
ATOM 1408 N N . ARG A 1 179 ? 73.740 0.752 -112.211 1.00 55.16 179 ARG A N 1
ATOM 1409 C CA . ARG A 1 179 ? 74.328 -0.209 -113.162 1.00 55.16 179 ARG A CA 1
ATOM 1410 C C . ARG A 1 179 ? 74.417 0.313 -114.605 1.00 55.16 179 ARG A C 1
ATOM 1412 O O . ARG A 1 179 ? 74.991 -0.382 -115.433 1.00 55.16 179 ARG A O 1
ATOM 1419 N N . GLY A 1 180 ? 73.908 1.517 -114.899 1.00 56.72 180 GLY A N 1
ATOM 1420 C CA . GLY A 1 180 ? 73.855 2.073 -116.262 1.00 56.72 180 GLY A CA 1
ATOM 1421 C C . GLY A 1 180 ? 74.923 3.110 -116.644 1.00 56.72 180 GLY A C 1
ATOM 1422 O O . GLY A 1 180 ? 75.149 3.306 -117.831 1.00 56.72 180 GLY A O 1
ATOM 1423 N N . SER A 1 181 ? 75.608 3.757 -115.691 1.00 54.81 181 SER A N 1
ATOM 1424 C CA . SER A 1 181 ? 76.427 4.959 -115.988 1.00 54.81 181 SER A CA 1
ATOM 1425 C C . SER A 1 181 ? 77.942 4.780 -115.832 1.00 54.81 181 SER A C 1
ATOM 1427 O O . SER A 1 181 ? 78.661 5.750 -115.606 1.00 54.81 181 SER A O 1
ATOM 1429 N N . ALA A 1 182 ? 78.448 3.553 -115.956 1.00 55.09 182 ALA A N 1
ATOM 1430 C CA . ALA A 1 182 ? 79.883 3.276 -115.998 1.00 55.09 182 ALA A CA 1
ATOM 1431 C C . ALA A 1 182 ? 80.300 2.820 -117.404 1.00 55.09 182 ALA A C 1
ATOM 1433 O O . ALA A 1 182 ? 80.588 1.646 -117.604 1.00 55.09 182 ALA A O 1
ATOM 1434 N N . THR A 1 183 ? 80.282 3.716 -118.397 1.00 54.44 183 THR A N 1
ATOM 1435 C CA . THR A 1 183 ? 81.093 3.607 -119.631 1.00 54.44 183 THR A CA 1
ATOM 1436 C C . THR A 1 183 ? 81.028 4.905 -120.449 1.00 54.44 183 THR A C 1
ATOM 1438 O O . THR A 1 183 ? 79.955 5.470 -120.621 1.00 54.44 183 THR A O 1
ATOM 1441 N N . ASN A 1 184 ? 82.192 5.316 -120.971 1.00 47.16 184 ASN A N 1
ATOM 1442 C CA . ASN A 1 184 ? 82.532 6.485 -121.811 1.00 47.16 184 ASN A CA 1
ATOM 1443 C C . ASN A 1 184 ? 82.861 7.783 -121.040 1.00 47.16 184 ASN A C 1
ATOM 1445 O O . ASN A 1 184 ? 81.960 8.523 -120.667 1.00 47.16 184 ASN A O 1
ATOM 1449 N N . THR A 1 185 ? 84.101 8.061 -120.596 1.00 47.47 185 THR A N 1
ATOM 1450 C CA . THR A 1 185 ? 85.410 8.286 -121.289 1.00 47.47 185 THR A CA 1
ATOM 1451 C C . THR A 1 185 ? 85.391 9.475 -122.261 1.00 47.47 185 THR A C 1
ATOM 1453 O O . THR A 1 185 ? 84.750 9.400 -123.300 1.00 47.47 185 THR A O 1
ATOM 1456 N N . LEU A 1 186 ? 85.956 10.620 -121.855 1.00 44.56 186 LEU A N 1
ATOM 1457 C CA . LEU A 1 186 ? 87.294 11.131 -122.236 1.00 44.56 186 LEU A CA 1
ATOM 1458 C C . LEU A 1 186 ? 87.398 11.605 -123.699 1.00 44.56 186 LEU A C 1
ATOM 1460 O O . LEU A 1 186 ? 87.670 10.801 -124.586 1.00 44.56 186 LEU A O 1
ATOM 1464 N N . SER A 1 187 ? 87.291 12.924 -123.890 1.00 43.09 187 SER A N 1
ATOM 1465 C CA . SER A 1 187 ? 88.053 13.740 -124.855 1.00 43.09 187 SER A CA 1
ATOM 1466 C C . SER A 1 187 ? 87.903 15.214 -124.498 1.00 43.09 187 SER A C 1
ATOM 1468 O O . SER A 1 187 ? 86.728 15.629 -124.368 1.00 43.09 187 SER A O 1
#

Secondary structure (DSSP, 8-state):
-TTHHHHHHHHHHHHHHHHHHHHHHHHHHHHHHHT-EEEEEETTEEEEEE-------SS-HHHHHHHHHHHHTTHHHHHHHHHHHHHHHHHHHHHHHHHHHHHHHHHHHHHHHHHTHHHHHHHHHHHHHHHHHHHHHHHHHHHHHHHHHHHHHHHHHHHHHHHTHHHHHHHHHHHHHTTS-------

Foldseek 3Di:
DLLVVLVVLVVVLVCLVVVLVVQVVVLVVLVVLQPDWDFDQDPNDTDTDGPPRDDDDPDRRSRVSVVVSVVSPCVSVVSVVVVVVVVVVVVVVVVVVVVVVVVVVVVVVVVVVVVVVVVVVVVVVVVVVVVVVVVVVVVVVVVVVVVVVVVVVVVVVVVVVVVVVVVVVVVVCVVVVVVPPPDDDDD

Sequence (187 aa):
ASTQVPDSLETIQQAFPSLEQVAGVIDSTLTTLNNFRIDENILG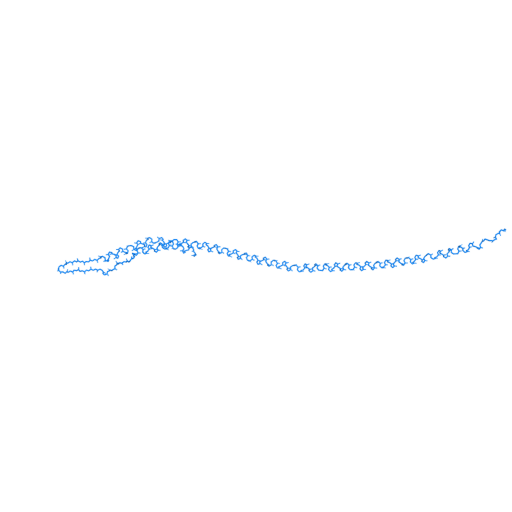LNLKYDLGIDYDPEVPFDQSVKELGEGLEGLPESLRTIEIYINVANNNLQTVSQDIRNLADDLETVNGRINELDPILDEYLRLITTTNDRTRQLRGQITDEVQSVKKGITFALVWLAISQVAPLYLGWELVTNRRGSATNTLS